Protein AF-A0ABD7IZ93-F1 (afdb_monomer_lite)

Structure (mmCIF, N/CA/C/O backbone):
data_AF-A0ABD7IZ93-F1
#
_entry.id   AF-A0ABD7IZ93-F1
#
loop_
_atom_site.group_PDB
_atom_site.id
_atom_site.type_symbol
_atom_site.label_atom_id
_atom_site.label_alt_id
_atom_site.label_comp_id
_atom_site.label_asym_id
_atom_site.label_entity_id
_atom_site.label_seq_id
_atom_site.pdbx_PDB_ins_code
_atom_site.Cartn_x
_atom_site.Cartn_y
_atom_site.Cartn_z
_atom_site.occupancy
_atom_site.B_iso_or_equiv
_atom_site.auth_seq_id
_atom_site.auth_comp_id
_atom_site.auth_asym_id
_atom_site.auth_atom_id
_atom_site.pdbx_PDB_model_num
ATOM 1 N N . MET A 1 1 ? -0.398 -18.241 22.254 1.00 44.12 1 MET A N 1
ATOM 2 C CA . MET A 1 1 ? -0.030 -16.853 21.868 1.00 44.12 1 MET A CA 1
ATOM 3 C C . MET A 1 1 ? 1.094 -16.765 20.826 1.00 44.12 1 MET A C 1
ATOM 5 O O . MET A 1 1 ? 1.173 -15.739 20.169 1.00 44.12 1 MET A O 1
ATOM 9 N N . VAL A 1 2 ? 1.937 -17.794 20.627 1.00 36.25 2 VAL A N 1
ATOM 10 C CA . VAL A 1 2 ? 3.071 -17.753 19.668 1.00 36.25 2 VAL A CA 1
ATOM 11 C C . VAL A 1 2 ? 2.668 -18.156 18.234 1.00 36.25 2 VAL A C 1
ATOM 13 O O . VAL A 1 2 ? 3.204 -17.623 17.268 1.00 36.25 2 VAL A O 1
ATOM 16 N N . GLU A 1 3 ? 1.674 -19.033 18.073 1.00 30.97 3 GLU A N 1
ATOM 17 C CA . GLU A 1 3 ? 1.211 -19.531 16.761 1.00 30.97 3 GLU A CA 1
ATOM 18 C C . GLU A 1 3 ? 0.690 -18.462 15.783 1.00 30.97 3 GLU A C 1
ATOM 20 O O . GLU A 1 3 ? 1.022 -18.558 14.598 1.00 30.97 3 GLU A O 1
ATOM 25 N N . PRO A 1 4 ? -0.054 -17.417 16.208 1.00 35.59 4 PRO A N 1
ATOM 26 C CA . PRO A 1 4 ? -0.476 -16.354 15.295 1.00 35.59 4 PRO A CA 1
ATOM 27 C C . PRO A 1 4 ? 0.718 -15.562 14.752 1.00 35.59 4 PRO A C 1
ATOM 29 O O . PRO A 1 4 ? 0.738 -15.197 13.582 1.00 35.59 4 PRO A O 1
ATOM 32 N N . ILE A 1 5 ? 1.744 -15.350 15.583 1.00 37.88 5 ILE A N 1
ATOM 33 C CA . ILE A 1 5 ? 2.970 -14.623 15.224 1.00 37.88 5 ILE A CA 1
ATOM 34 C C . ILE A 1 5 ? 3.814 -15.457 14.253 1.00 37.88 5 ILE A C 1
ATOM 36 O O . ILE A 1 5 ? 4.297 -14.931 13.254 1.00 37.88 5 ILE A O 1
ATOM 40 N N . LEU A 1 6 ? 3.940 -16.764 14.501 1.00 33.91 6 LEU A N 1
ATOM 41 C CA . LEU A 1 6 ? 4.614 -17.713 13.606 1.00 33.91 6 LEU A CA 1
ATOM 42 C C . LEU A 1 6 ? 3.911 -17.834 12.250 1.00 33.91 6 LEU A C 1
ATOM 44 O O . LEU A 1 6 ? 4.574 -17.852 11.215 1.00 33.91 6 LEU A O 1
ATOM 48 N N . SER A 1 7 ? 2.579 -17.865 12.246 1.00 38.38 7 SER A N 1
ATOM 49 C CA . SER A 1 7 ? 1.776 -17.940 11.020 1.00 38.38 7 SER A CA 1
ATOM 50 C C . SER A 1 7 ? 1.855 -16.644 10.211 1.00 38.38 7 SER A C 1
ATOM 52 O O . SER A 1 7 ? 1.984 -16.680 8.989 1.00 38.38 7 SER A O 1
ATOM 54 N N . LEU A 1 8 ? 1.860 -15.490 10.887 1.00 39.97 8 LEU A N 1
ATOM 55 C CA . LEU A 1 8 ? 2.072 -14.194 10.246 1.00 39.97 8 LEU A CA 1
ATOM 56 C C . LEU A 1 8 ? 3.487 -14.089 9.664 1.00 39.97 8 LEU A C 1
ATOM 58 O O . LEU A 1 8 ? 3.661 -13.660 8.526 1.00 39.97 8 LEU A O 1
ATOM 62 N N . ALA A 1 9 ? 4.496 -14.533 10.417 1.00 41.69 9 ALA A N 1
ATOM 63 C CA . ALA A 1 9 ? 5.875 -14.572 9.954 1.00 41.69 9 ALA A CA 1
ATOM 64 C C . ALA A 1 9 ? 6.034 -15.495 8.736 1.00 41.69 9 ALA A C 1
ATOM 66 O O . ALA A 1 9 ? 6.696 -15.107 7.777 1.00 41.69 9 ALA A O 1
ATOM 67 N N . SER A 1 10 ? 5.391 -16.669 8.714 1.00 37.09 10 SER A N 1
ATOM 68 C CA . SER A 1 10 ? 5.466 -17.588 7.569 1.00 37.09 10 SER A CA 1
ATOM 69 C C . SER A 1 10 ? 4.758 -17.032 6.330 1.00 37.09 10 SER A C 1
ATOM 71 O O . SER A 1 10 ? 5.305 -17.114 5.228 1.00 37.09 10 SER A O 1
ATOM 73 N N . ALA A 1 11 ? 3.601 -16.383 6.494 1.00 43.22 11 ALA A N 1
ATOM 74 C CA . ALA A 1 11 ? 2.895 -15.715 5.404 1.00 43.22 11 ALA A CA 1
ATOM 75 C C . ALA A 1 11 ? 3.727 -14.557 4.829 1.00 43.22 11 ALA A C 1
ATOM 77 O O . ALA A 1 11 ? 3.857 -14.424 3.612 1.00 43.22 11 ALA A O 1
ATOM 78 N N . VAL A 1 12 ? 4.373 -13.772 5.698 1.00 46.72 12 VAL A N 1
ATOM 79 C CA . VAL A 1 12 ? 5.296 -12.700 5.305 1.00 46.72 12 VAL A CA 1
ATOM 80 C C . VAL A 1 12 ? 6.515 -13.267 4.576 1.00 46.72 12 VAL A C 1
ATOM 82 O O . VAL A 1 12 ? 6.860 -12.755 3.514 1.00 46.72 12 VAL A O 1
ATOM 85 N N . ILE A 1 13 ? 7.132 -14.344 5.072 1.00 52.56 13 ILE A N 1
ATOM 86 C CA . ILE A 1 13 ? 8.272 -15.011 4.419 1.00 52.56 13 ILE A CA 1
ATOM 87 C C . ILE A 1 13 ? 7.875 -15.547 3.040 1.00 52.56 13 ILE A C 1
ATOM 89 O O . ILE A 1 13 ? 8.593 -15.316 2.072 1.00 52.56 13 ILE A O 1
ATOM 93 N N . THR A 1 14 ? 6.714 -16.191 2.928 1.00 42.53 14 THR A N 1
ATOM 94 C CA . THR A 1 14 ? 6.206 -16.759 1.668 1.00 42.53 14 THR A CA 1
ATOM 95 C C . THR A 1 14 ? 5.918 -15.664 0.642 1.00 42.53 14 THR A C 1
ATOM 97 O O . THR A 1 14 ? 6.218 -15.789 -0.546 1.00 42.53 14 THR A O 1
ATOM 100 N N . LEU A 1 15 ? 5.395 -14.528 1.095 1.00 44.72 15 LEU A N 1
ATOM 101 C CA . LEU A 1 15 ? 5.169 -13.375 0.237 1.00 44.72 15 LEU A CA 1
ATOM 102 C C . LEU A 1 15 ? 6.491 -12.668 -0.133 1.00 44.72 15 LEU A C 1
ATOM 104 O O . LEU A 1 15 ? 6.641 -12.148 -1.239 1.00 44.72 15 LEU A O 1
ATOM 108 N N . ILE A 1 16 ? 7.485 -12.659 0.765 1.00 48.88 16 ILE A N 1
ATOM 109 C CA . ILE A 1 16 ? 8.859 -12.214 0.479 1.00 48.88 16 ILE A CA 1
ATOM 110 C C . ILE A 1 16 ? 9.480 -13.065 -0.629 1.00 48.88 16 ILE A C 1
ATOM 112 O O . ILE A 1 16 ? 9.929 -12.492 -1.621 1.00 48.88 16 ILE A O 1
ATOM 116 N N . THR A 1 17 ? 9.464 -14.391 -0.506 1.00 43.41 17 THR A N 1
ATOM 117 C CA . THR A 1 17 ? 10.073 -15.303 -1.487 1.00 43.41 17 THR A CA 1
ATOM 118 C C . THR A 1 17 ? 9.370 -15.253 -2.838 1.00 43.41 17 THR A C 1
ATOM 120 O O . THR A 1 17 ? 10.040 -15.176 -3.866 1.00 43.41 17 THR A O 1
ATOM 123 N N . THR A 1 18 ? 8.037 -15.191 -2.857 1.00 44.00 18 THR A N 1
ATOM 124 C CA . THR A 1 18 ? 7.263 -15.113 -4.110 1.00 44.00 18 THR A CA 1
ATOM 125 C C . THR A 1 18 ? 7.573 -13.831 -4.887 1.00 44.00 18 THR A C 1
ATOM 127 O O . THR A 1 18 ? 7.798 -13.852 -6.095 1.00 44.00 18 THR A O 1
ATOM 130 N N . ILE A 1 19 ? 7.659 -12.698 -4.191 1.00 47.22 19 ILE A N 1
ATOM 131 C CA . ILE A 1 19 ? 8.011 -11.417 -4.814 1.00 47.22 19 ILE A CA 1
ATOM 132 C C . ILE A 1 19 ? 9.494 -11.384 -5.223 1.00 47.22 19 ILE A C 1
ATOM 134 O O . ILE A 1 19 ? 9.828 -10.769 -6.234 1.00 47.22 19 ILE A O 1
ATOM 138 N N . PHE A 1 20 ? 10.386 -12.041 -4.473 1.00 49.69 20 PHE A N 1
ATOM 139 C CA . PHE A 1 20 ? 11.798 -12.162 -4.847 1.00 49.69 20 PHE A CA 1
ATOM 140 C C . PHE A 1 20 ? 11.961 -12.910 -6.176 1.00 49.69 20 PHE A C 1
ATOM 142 O O . PHE A 1 20 ? 12.675 -12.423 -7.051 1.00 49.69 20 PHE A O 1
ATOM 149 N N . GLY A 1 21 ? 11.231 -14.017 -6.363 1.00 43.59 21 GLY A N 1
ATOM 150 C CA . GLY A 1 21 ? 11.210 -14.766 -7.624 1.00 43.59 21 GLY A CA 1
ATOM 151 C C . GLY A 1 21 ? 10.783 -13.899 -8.811 1.00 43.59 21 GLY A C 1
ATOM 152 O O . GLY A 1 21 ? 11.531 -13.756 -9.774 1.00 43.59 21 GLY A O 1
ATOM 153 N N . ILE A 1 22 ? 9.648 -13.201 -8.688 1.00 48.81 22 ILE A N 1
ATOM 154 C CA . ILE A 1 22 ? 9.103 -12.344 -9.760 1.00 48.81 22 ILE A CA 1
ATOM 155 C C . ILE A 1 22 ? 10.088 -11.240 -10.178 1.00 48.81 22 ILE A C 1
ATOM 157 O O . ILE A 1 22 ? 10.177 -10.866 -11.350 1.00 48.81 22 ILE A O 1
ATOM 161 N N . ILE A 1 23 ? 10.838 -10.683 -9.228 1.00 52.19 23 ILE A N 1
ATOM 162 C CA . ILE A 1 23 ? 11.728 -9.554 -9.512 1.00 52.19 23 ILE 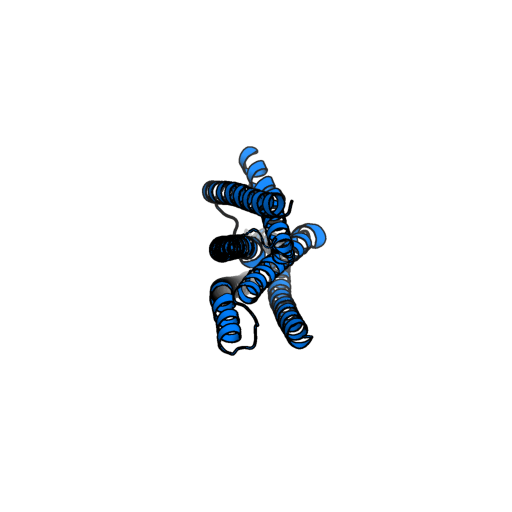A CA 1
ATOM 163 C C . ILE A 1 23 ? 13.100 -10.019 -10.014 1.00 52.19 23 ILE A C 1
ATOM 165 O O . ILE A 1 23 ? 13.719 -9.338 -10.838 1.00 52.19 23 ILE A O 1
ATOM 169 N N . GLN A 1 24 ? 13.563 -11.193 -9.583 1.00 54.44 24 GLN A N 1
ATOM 170 C CA . GLN A 1 24 ? 14.735 -11.835 -10.169 1.00 54.44 24 GLN A CA 1
ATOM 171 C C . GLN A 1 24 ? 14.494 -12.161 -11.651 1.00 54.44 24 GLN A C 1
ATOM 173 O O . GLN A 1 24 ? 15.356 -11.859 -12.484 1.00 54.44 24 GLN A O 1
ATOM 178 N N . ASP A 1 25 ? 13.293 -12.638 -11.986 1.00 52.25 25 ASP A N 1
ATOM 179 C CA . ASP A 1 25 ? 12.868 -12.868 -13.368 1.00 52.25 25 ASP A CA 1
ATOM 180 C C . ASP A 1 25 ? 12.858 -11.564 -14.175 1.00 52.25 25 ASP A C 1
ATOM 182 O O . ASP A 1 25 ? 13.494 -11.491 -15.230 1.00 52.25 25 ASP A O 1
ATOM 186 N N . LYS A 1 26 ? 12.270 -10.486 -13.633 1.00 48.59 26 LYS A N 1
ATOM 187 C CA . LYS A 1 26 ? 12.269 -9.153 -14.265 1.00 48.59 26 LYS A CA 1
ATOM 188 C C . LYS A 1 26 ? 13.679 -8.630 -14.571 1.00 48.59 26 LYS A C 1
ATOM 190 O O . LYS A 1 26 ? 13.932 -8.109 -15.654 1.00 48.59 26 LYS A O 1
ATOM 195 N N . LYS A 1 27 ? 14.628 -8.796 -13.645 1.00 48.66 27 LYS A N 1
ATOM 196 C CA . LYS A 1 27 ? 16.022 -8.353 -13.831 1.00 48.66 27 LYS A CA 1
ATOM 197 C C . LYS A 1 27 ? 16.761 -9.175 -14.890 1.00 48.66 27 LYS A C 1
ATOM 199 O O . LYS A 1 27 ? 17.630 -8.644 -15.585 1.00 48.66 27 LYS A O 1
ATOM 204 N N . SER A 1 28 ? 16.439 -10.464 -15.010 1.00 54.19 28 SER A N 1
ATOM 205 C CA . SER A 1 28 ? 16.982 -11.315 -16.074 1.00 54.19 28 SER A CA 1
ATOM 206 C C . SER A 1 28 ? 16.517 -10.839 -17.458 1.00 54.19 28 SER A C 1
ATOM 208 O O . SER A 1 28 ? 17.324 -10.776 -18.388 1.00 54.19 28 SER A O 1
ATOM 210 N N . LEU A 1 29 ? 15.255 -10.407 -17.559 1.00 51.50 29 LEU A N 1
ATOM 211 C CA . LEU A 1 29 ? 14.640 -9.886 -18.779 1.00 51.50 29 LEU A CA 1
ATOM 212 C C . LEU A 1 29 ? 15.236 -8.529 -19.184 1.00 51.50 29 LEU A C 1
ATOM 214 O O . LEU A 1 29 ? 15.646 -8.350 -20.330 1.00 51.50 29 LEU A O 1
ATOM 218 N N . GLU A 1 30 ? 15.401 -7.604 -18.234 1.00 47.38 30 GLU A N 1
ATOM 219 C CA . GLU A 1 30 ? 16.003 -6.284 -18.492 1.00 47.38 30 GLU A CA 1
ATOM 220 C C . GLU A 1 30 ? 17.471 -6.386 -18.959 1.00 47.38 30 GLU A C 1
ATOM 222 O O . GLU A 1 30 ? 17.885 -5.681 -19.882 1.00 47.38 30 GLU A O 1
ATOM 227 N N . LYS A 1 31 ? 18.263 -7.308 -18.386 1.00 52.66 31 LYS A N 1
ATOM 228 C CA . LYS A 1 31 ? 19.648 -7.562 -18.831 1.00 52.66 31 LYS A CA 1
ATOM 229 C C . LYS A 1 31 ? 19.723 -8.121 -20.253 1.00 52.66 31 LYS A C 1
ATOM 231 O O . LYS A 1 31 ? 20.624 -7.741 -21.002 1.00 52.66 31 LYS A O 1
ATOM 236 N N . LYS A 1 32 ? 18.797 -9.007 -20.638 1.00 52.50 32 LYS A N 1
ATOM 237 C CA . LYS A 1 32 ? 18.709 -9.516 -22.019 1.00 52.50 32 LYS A CA 1
ATOM 238 C C . LYS A 1 32 ? 18.406 -8.381 -23.011 1.00 52.50 32 LYS A C 1
ATOM 240 O O . LYS A 1 32 ? 19.005 -8.338 -24.084 1.00 52.50 32 LYS A O 1
ATOM 245 N N . GLN A 1 33 ? 17.564 -7.421 -22.623 1.00 44.91 33 GLN A N 1
ATOM 246 C CA . GLN A 1 33 ? 17.203 -6.251 -23.436 1.00 44.91 33 GLN A CA 1
ATOM 247 C C . GLN A 1 33 ? 18.351 -5.251 -23.656 1.00 44.91 33 GLN A C 1
ATOM 249 O O . GLN A 1 33 ? 18.441 -4.630 -24.712 1.00 44.91 33 GLN A O 1
ATOM 254 N N . GLU A 1 34 ? 19.257 -5.083 -22.693 1.00 48.66 34 GLU A N 1
ATOM 255 C CA . GLU A 1 34 ? 20.380 -4.147 -22.841 1.00 48.66 34 GLU A CA 1
ATOM 256 C C . GLU A 1 34 ? 21.465 -4.686 -23.793 1.00 48.66 34 GLU A C 1
ATOM 258 O O . GLU A 1 34 ? 21.997 -3.945 -24.621 1.00 48.66 34 GLU A O 1
ATOM 263 N N . ILE A 1 35 ? 21.709 -6.002 -23.766 1.00 50.91 35 ILE A N 1
ATOM 264 C CA . ILE A 1 35 ? 22.596 -6.700 -24.714 1.00 50.91 35 ILE A CA 1
ATOM 265 C C . ILE A 1 35 ? 22.033 -6.628 -26.151 1.00 50.91 35 ILE A C 1
ATOM 267 O O . ILE A 1 35 ? 22.793 -6.500 -27.113 1.00 50.91 35 ILE A O 1
ATOM 271 N N . LYS A 1 36 ? 20.701 -6.641 -26.298 1.00 42.75 36 LYS A N 1
ATOM 272 C CA . LYS A 1 36 ? 19.973 -6.549 -27.576 1.00 42.75 36 LYS A CA 1
ATOM 273 C C . LYS A 1 36 ? 20.204 -5.228 -28.320 1.00 42.75 36 LYS A C 1
ATOM 275 O O . LYS A 1 36 ? 20.438 -5.249 -29.526 1.00 42.75 36 LYS A O 1
ATOM 280 N N . ASN A 1 37 ? 20.195 -4.091 -27.622 1.00 47.38 37 ASN A N 1
ATOM 281 C CA . ASN A 1 37 ? 20.404 -2.779 -28.255 1.00 47.38 37 ASN A CA 1
ATOM 282 C C . ASN A 1 37 ? 21.820 -2.622 -28.830 1.00 47.38 37 ASN A C 1
ATOM 284 O O . ASN A 1 37 ? 21.993 -2.025 -29.888 1.00 47.38 37 ASN A O 1
ATOM 288 N N . ILE A 1 38 ? 22.817 -3.219 -28.171 1.00 49.84 38 ILE A N 1
ATOM 289 C CA . ILE A 1 38 ? 24.216 -3.214 -28.625 1.00 49.84 38 ILE A CA 1
ATOM 290 C C . ILE A 1 38 ? 24.394 -4.086 -29.881 1.00 49.84 38 ILE A C 1
ATOM 292 O O . ILE A 1 38 ? 25.191 -3.758 -30.758 1.00 49.84 38 ILE A O 1
ATOM 296 N N . GLN A 1 39 ? 23.656 -5.196 -29.990 1.00 45.25 39 GLN A N 1
ATOM 297 C CA . GLN A 1 39 ? 23.719 -6.083 -31.158 1.00 45.25 39 GLN A CA 1
ATOM 298 C C . GLN A 1 39 ? 22.985 -5.514 -32.381 1.00 45.25 39 GLN A C 1
ATOM 300 O O . GLN A 1 39 ? 23.488 -5.654 -33.490 1.00 45.25 39 GLN A O 1
ATOM 305 N N . LEU A 1 40 ? 21.849 -4.835 -32.194 1.00 44.94 40 LEU A N 1
ATOM 306 C CA . LEU A 1 40 ? 21.091 -4.202 -33.283 1.00 44.94 40 LEU A CA 1
ATOM 307 C C . LEU A 1 40 ? 21.840 -3.030 -33.939 1.00 44.94 40 LEU A C 1
ATOM 309 O O . LEU A 1 40 ? 21.827 -2.924 -35.162 1.00 44.94 40 LEU A O 1
ATOM 313 N N . GLN A 1 41 ? 22.551 -2.209 -33.157 1.00 42.72 41 GLN A N 1
ATOM 314 C CA . GLN A 1 41 ? 23.408 -1.135 -33.687 1.00 42.72 41 GLN A CA 1
ATOM 315 C C . GLN A 1 41 ? 24.519 -1.664 -34.607 1.00 42.72 41 GLN A C 1
ATOM 317 O O . GLN A 1 41 ? 24.804 -1.073 -35.639 1.00 42.72 41 GLN A O 1
ATOM 322 N N . LYS A 1 42 ? 25.108 -2.822 -34.282 1.00 46.09 42 LYS A N 1
ATOM 323 C CA . LYS A 1 4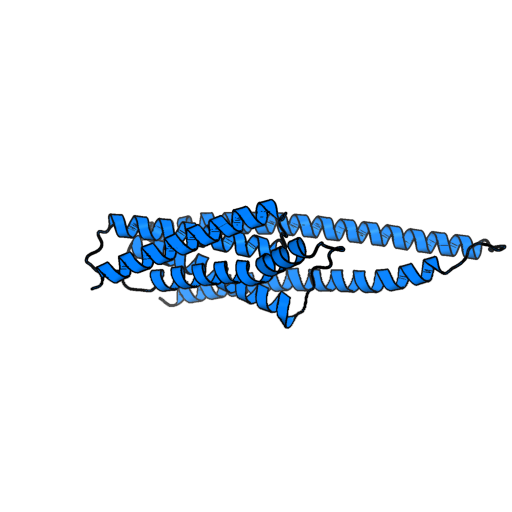2 ? 26.141 -3.448 -35.124 1.00 46.09 42 LYS A CA 1
ATOM 324 C C . LYS A 1 42 ? 25.609 -4.009 -36.447 1.00 46.09 42 LYS A C 1
ATOM 326 O O . LYS A 1 42 ? 26.398 -4.196 -37.363 1.00 46.09 42 LYS A O 1
ATOM 331 N N . ILE A 1 43 ? 24.310 -4.312 -36.540 1.00 48.56 43 ILE A N 1
ATOM 332 C CA . ILE A 1 43 ? 23.678 -4.845 -37.759 1.00 48.56 43 ILE A CA 1
ATOM 333 C C . ILE A 1 43 ? 23.282 -3.704 -38.705 1.00 48.56 43 ILE A C 1
ATOM 335 O O . ILE A 1 43 ? 23.443 -3.845 -39.912 1.00 48.56 43 ILE A O 1
ATOM 339 N N . SER A 1 44 ? 22.831 -2.556 -38.181 1.00 45.53 44 SER A N 1
ATOM 340 C CA . SER A 1 44 ? 22.512 -1.378 -39.007 1.00 45.53 44 SER A CA 1
ATOM 341 C C . SER A 1 44 ? 23.730 -0.751 -39.695 1.00 45.53 44 SER A C 1
ATOM 343 O O . SER A 1 44 ? 23.560 -0.050 -40.687 1.00 45.53 44 SER A O 1
ATOM 345 N N . ASP A 1 45 ? 24.937 -1.013 -39.186 1.00 46.75 45 ASP A N 1
ATOM 346 C CA . ASP A 1 45 ? 26.202 -0.533 -39.761 1.00 46.75 45 ASP A CA 1
ATOM 347 C C . ASP A 1 45 ? 26.723 -1.418 -40.916 1.00 46.75 45 ASP A C 1
ATOM 349 O O . ASP A 1 45 ? 27.726 -1.088 -41.550 1.00 46.75 45 ASP A O 1
ATOM 353 N N . ILE A 1 46 ? 26.058 -2.541 -41.224 1.00 50.75 46 ILE A N 1
ATOM 354 C CA . ILE A 1 46 ? 26.393 -3.391 -42.374 1.00 50.75 46 ILE A CA 1
ATOM 355 C C . ILE A 1 46 ? 25.711 -2.802 -43.616 1.00 50.75 46 ILE A C 1
ATOM 357 O O . ILE A 1 46 ? 24.503 -2.944 -43.804 1.00 50.75 46 ILE A O 1
ATOM 361 N N . SER A 1 47 ? 26.474 -2.121 -44.476 1.00 47.53 47 SER A N 1
ATOM 362 C CA . SER A 1 47 ? 25.942 -1.557 -45.720 1.00 47.53 47 SER A CA 1
ATOM 363 C C . SER A 1 47 ? 25.665 -2.650 -46.762 1.00 47.53 47 SER A C 1
ATOM 365 O O . SER A 1 47 ? 26.504 -3.496 -47.061 1.00 47.53 47 SER A O 1
ATOM 367 N N . THR A 1 48 ? 24.469 -2.625 -47.354 1.00 51.91 48 THR A N 1
ATOM 368 C CA . THR A 1 48 ? 24.041 -3.534 -48.435 1.00 51.91 48 THR A CA 1
ATOM 369 C C . THR A 1 48 ? 24.260 -2.953 -49.838 1.00 51.91 48 THR A C 1
ATOM 371 O O . THR A 1 48 ? 23.739 -3.482 -50.814 1.00 51.91 48 THR A O 1
ATOM 374 N N . SER A 1 49 ? 25.033 -1.871 -49.972 1.00 48.03 49 SER A N 1
ATOM 375 C CA . SER A 1 49 ? 25.176 -1.095 -51.214 1.00 48.03 49 SER A CA 1
ATOM 376 C C . SER A 1 49 ? 26.247 -1.618 -52.190 1.00 48.03 49 SER A C 1
ATOM 378 O O . SER A 1 49 ? 26.853 -0.823 -52.906 1.00 48.03 49 SER A O 1
ATOM 380 N N . GLY A 1 50 ? 26.512 -2.926 -52.219 1.00 55.59 50 GLY A N 1
ATOM 381 C CA . GLY A 1 50 ? 27.447 -3.570 -53.156 1.00 55.59 50 GLY A CA 1
ATOM 382 C C . GLY A 1 50 ? 26.971 -4.966 -53.571 1.00 55.59 50 GLY A C 1
ATOM 383 O O . GLY A 1 50 ? 26.067 -5.506 -52.933 1.00 55.59 50 GLY A O 1
ATOM 384 N N . ASP A 1 51 ? 27.566 -5.536 -54.628 1.00 50.53 51 ASP A N 1
ATOM 385 C CA . ASP A 1 51 ? 27.245 -6.879 -55.147 1.00 50.53 51 ASP A CA 1
ATOM 386 C C . ASP A 1 51 ? 27.368 -7.942 -54.042 1.00 50.53 51 ASP A C 1
ATOM 388 O O . ASP A 1 51 ? 28.452 -8.427 -53.710 1.00 50.53 51 ASP A O 1
ATOM 392 N N . ASN A 1 52 ? 26.232 -8.287 -53.437 1.00 53.81 52 ASN A N 1
ATOM 393 C CA . ASN A 1 52 ? 26.154 -9.221 -52.325 1.00 53.81 52 ASN A CA 1
ATOM 394 C C . ASN A 1 52 ? 25.925 -10.642 -52.845 1.00 53.81 52 ASN A C 1
ATOM 396 O O . ASN A 1 52 ? 24.981 -10.909 -53.588 1.00 53.81 52 ASN A O 1
ATOM 400 N N . SER A 1 53 ? 26.768 -11.581 -52.417 1.00 53.72 53 SER A N 1
ATOM 401 C CA . SER A 1 53 ? 26.598 -13.000 -52.731 1.00 53.72 53 SER A CA 1
ATOM 402 C C . SER A 1 53 ? 25.300 -13.556 -52.126 1.00 53.72 53 SER A C 1
ATOM 404 O O . SER A 1 53 ? 24.831 -13.099 -51.080 1.00 53.72 53 SER A O 1
ATOM 406 N N . SER A 1 54 ? 24.726 -14.592 -52.746 1.00 52.59 54 SER A N 1
ATOM 407 C CA . SER A 1 54 ? 23.529 -15.294 -52.244 1.00 52.59 54 SER A CA 1
ATOM 408 C C . SER A 1 54 ? 23.689 -15.810 -50.807 1.00 52.59 54 SER A C 1
ATOM 410 O O . SER A 1 54 ? 22.721 -15.865 -50.051 1.00 52.59 54 SER A O 1
ATOM 412 N N . ILE A 1 55 ? 24.927 -16.107 -50.404 1.00 53.31 55 ILE A N 1
ATOM 413 C CA . ILE A 1 55 ? 25.310 -16.495 -49.042 1.00 53.31 55 ILE A CA 1
ATOM 414 C C . ILE A 1 55 ? 25.076 -15.341 -48.050 1.00 53.31 55 ILE A C 1
ATOM 416 O O . ILE A 1 55 ? 24.574 -15.578 -46.953 1.00 53.31 55 ILE A O 1
ATOM 420 N N . ASN A 1 56 ? 25.362 -14.095 -48.442 1.00 53.31 56 ASN A N 1
ATOM 421 C CA . ASN A 1 56 ? 25.152 -12.908 -47.605 1.00 53.31 56 ASN A CA 1
ATOM 422 C C . ASN A 1 56 ? 23.657 -12.605 -47.409 1.00 53.31 56 ASN A C 1
ATOM 424 O O . ASN A 1 56 ? 23.224 -12.286 -46.303 1.00 53.31 56 ASN A O 1
ATOM 428 N N . ILE A 1 57 ? 22.853 -12.775 -48.464 1.00 54.59 57 ILE A N 1
ATOM 429 C CA . ILE A 1 57 ? 21.393 -12.592 -48.410 1.00 54.59 57 ILE A CA 1
ATOM 430 C C . ILE A 1 57 ? 20.750 -13.663 -47.517 1.00 54.59 57 ILE A C 1
ATOM 432 O O . ILE A 1 57 ? 19.907 -13.346 -46.679 1.00 54.59 57 ILE A O 1
ATOM 436 N N . MET A 1 58 ? 21.177 -14.923 -47.640 1.00 55.03 58 MET A N 1
ATOM 437 C CA . MET A 1 58 ? 20.654 -16.025 -46.827 1.00 55.03 58 MET A CA 1
ATOM 438 C C . MET A 1 58 ? 21.058 -15.894 -45.351 1.00 55.03 58 MET A C 1
ATOM 440 O O . MET A 1 58 ? 20.237 -16.131 -44.466 1.00 55.03 58 MET A O 1
ATOM 444 N N . ALA A 1 59 ? 22.290 -15.457 -45.068 1.00 54.78 59 ALA A N 1
ATOM 445 C CA . ALA A 1 59 ? 22.738 -15.163 -43.708 1.00 54.78 59 ALA A CA 1
ATOM 446 C C . ALA A 1 59 ? 21.916 -14.030 -43.067 1.00 54.78 59 ALA A C 1
ATOM 448 O O . ALA A 1 59 ? 21.478 -14.173 -41.926 1.00 54.78 59 ALA A O 1
ATOM 449 N N . MET A 1 60 ? 21.632 -12.957 -43.815 1.00 56.84 60 MET A N 1
ATOM 450 C CA . MET A 1 60 ? 20.799 -11.840 -43.356 1.00 56.84 60 MET A CA 1
ATOM 451 C C . MET A 1 60 ? 19.348 -12.273 -43.094 1.00 56.84 60 MET A C 1
ATOM 453 O O . MET A 1 60 ? 18.803 -11.967 -42.040 1.00 56.84 60 MET A O 1
ATOM 457 N N . GLN A 1 61 ? 18.750 -13.082 -43.975 1.00 54.88 61 GLN A N 1
ATOM 458 C CA . GLN A 1 61 ? 17.398 -13.626 -43.780 1.00 54.88 61 GLN A CA 1
ATOM 459 C C . GLN A 1 61 ? 17.297 -14.566 -42.569 1.00 54.88 61 GLN A C 1
ATOM 461 O O . GLN A 1 61 ? 16.321 -14.510 -41.817 1.00 54.88 61 GLN A O 1
ATOM 466 N N . ILE A 1 62 ? 18.306 -15.414 -42.337 1.00 58.59 62 ILE A N 1
ATOM 467 C CA . ILE A 1 62 ? 18.374 -16.259 -41.136 1.00 58.59 62 ILE A CA 1
ATOM 468 C C . ILE A 1 62 ? 18.494 -15.374 -39.888 1.00 58.59 62 ILE A C 1
ATOM 470 O O . ILE A 1 62 ? 17.781 -15.595 -38.909 1.00 58.59 62 ILE A O 1
ATOM 474 N N . GLN A 1 63 ? 19.337 -14.344 -39.925 1.00 54.72 63 GLN A N 1
ATOM 475 C CA . GLN A 1 63 ? 19.544 -13.431 -38.804 1.00 54.72 63 GLN A CA 1
ATOM 476 C C . GLN A 1 63 ? 18.288 -12.597 -38.489 1.00 54.72 63 GLN A C 1
ATOM 478 O O . GLN A 1 63 ? 17.920 -12.490 -37.317 1.00 54.72 63 GLN A O 1
ATOM 483 N N . ASP A 1 64 ? 17.570 -12.121 -39.510 1.00 53.09 64 ASP A N 1
ATOM 484 C CA . ASP A 1 64 ? 16.271 -11.451 -39.379 1.00 53.09 64 ASP A CA 1
ATOM 485 C C . ASP A 1 64 ? 15.199 -12.395 -38.825 1.00 53.09 64 ASP A C 1
ATOM 487 O O . ASP A 1 64 ? 14.445 -12.018 -37.929 1.00 53.09 64 ASP A O 1
ATOM 491 N N . SER A 1 65 ? 15.158 -13.656 -39.269 1.00 49.66 65 SER A N 1
ATOM 492 C CA . SER A 1 65 ? 14.205 -14.645 -38.744 1.00 49.66 65 SER A CA 1
ATOM 493 C C . SER A 1 65 ? 14.440 -14.957 -37.258 1.00 49.66 65 SER A C 1
ATOM 495 O O . SER A 1 65 ? 13.490 -15.042 -36.476 1.00 49.66 65 SER A O 1
ATOM 497 N N . ILE A 1 66 ? 15.708 -15.048 -36.834 1.00 57.97 66 ILE A N 1
ATOM 498 C CA . ILE A 1 66 ? 16.095 -15.220 -35.428 1.00 57.97 66 ILE A CA 1
ATOM 499 C C . ILE A 1 66 ? 15.720 -13.970 -34.623 1.00 57.97 66 ILE A C 1
ATOM 501 O O . ILE A 1 66 ? 15.259 -14.086 -33.485 1.00 57.97 66 ILE A O 1
ATOM 505 N N . LEU A 1 67 ? 15.886 -12.776 -35.199 1.00 54.59 67 LEU A N 1
ATOM 506 C CA . LEU A 1 67 ? 15.516 -11.511 -34.568 1.00 54.59 67 LEU A CA 1
ATOM 507 C C . LEU A 1 67 ? 13.996 -11.394 -34.374 1.00 54.59 67 LEU A C 1
ATOM 509 O O . LEU A 1 67 ? 13.553 -11.043 -33.281 1.00 54.59 67 LEU A O 1
ATOM 513 N N . ILE A 1 68 ? 13.205 -11.733 -35.398 1.00 55.91 68 ILE A N 1
ATOM 514 C CA . ILE A 1 68 ? 11.735 -11.745 -35.354 1.00 55.91 68 ILE A CA 1
ATOM 515 C C . ILE A 1 68 ? 11.249 -12.737 -34.297 1.00 55.91 68 ILE A C 1
ATOM 517 O O . ILE A 1 68 ? 10.419 -12.376 -33.462 1.00 55.91 68 ILE A O 1
ATOM 521 N N . ARG A 1 69 ? 11.807 -13.954 -34.271 1.00 51.03 69 ARG A N 1
ATOM 522 C CA . ARG A 1 69 ? 11.462 -14.970 -33.269 1.00 51.03 69 ARG A CA 1
ATOM 523 C C . ARG A 1 69 ? 11.780 -14.502 -31.847 1.00 51.03 69 ARG A C 1
ATOM 525 O O . ARG A 1 69 ? 10.925 -14.611 -30.975 1.00 51.03 69 ARG A O 1
ATOM 532 N N . LYS A 1 70 ? 12.945 -13.884 -31.621 1.00 51.22 70 LYS A N 1
ATOM 533 C CA . LYS A 1 70 ? 13.284 -13.257 -30.328 1.00 51.22 70 LYS A CA 1
ATOM 534 C C . LYS A 1 70 ? 12.335 -12.114 -29.955 1.00 51.22 70 LYS A C 1
ATOM 536 O O . LYS A 1 70 ? 12.021 -11.937 -28.784 1.00 51.22 70 LYS A O 1
ATOM 541 N N . TYR A 1 71 ? 11.880 -11.324 -30.928 1.00 54.50 71 TYR A N 1
ATOM 542 C CA . TYR A 1 71 ? 10.914 -10.247 -30.692 1.00 54.50 71 TYR A CA 1
ATOM 543 C C . TYR A 1 71 ? 9.536 -10.786 -30.296 1.00 54.50 71 TYR A C 1
ATOM 545 O O . TYR A 1 71 ? 8.897 -10.229 -29.406 1.00 54.50 71 TYR A O 1
ATOM 553 N N . GLN A 1 72 ? 9.098 -11.875 -30.930 1.00 48.81 72 GLN A N 1
ATOM 554 C CA . GLN A 1 72 ? 7.863 -12.572 -30.575 1.00 48.81 72 GLN A CA 1
ATOM 555 C C . GLN A 1 72 ? 7.964 -13.209 -29.184 1.00 48.81 72 GLN A C 1
ATOM 557 O O . GLN A 1 72 ? 7.053 -13.037 -28.382 1.00 48.81 72 GLN A O 1
ATOM 562 N N . GLU A 1 73 ? 9.084 -13.862 -28.858 1.00 51.00 73 GLU A N 1
ATOM 563 C CA . GLU A 1 73 ? 9.337 -14.422 -27.523 1.00 51.00 73 GLU A CA 1
ATOM 564 C C . GLU A 1 73 ? 9.319 -13.332 -26.434 1.00 51.00 73 GLU A C 1
ATOM 566 O O . GLU A 1 73 ? 8.639 -13.496 -25.426 1.00 51.00 73 GLU A O 1
ATOM 571 N N . GLU A 1 74 ? 9.941 -12.168 -26.659 1.00 50.88 74 GLU A N 1
ATOM 572 C CA . GLU A 1 74 ? 9.868 -11.030 -25.725 1.00 50.88 74 GLU A CA 1
ATOM 573 C C . GLU A 1 74 ? 8.465 -10.420 -25.602 1.00 50.88 74 GLU A C 1
ATOM 575 O O . GLU A 1 74 ? 8.091 -9.924 -24.536 1.00 50.88 74 GLU A O 1
ATOM 580 N N . GLN A 1 75 ? 7.682 -10.395 -26.682 1.00 55.88 75 GLN A N 1
ATOM 581 C CA . GLN A 1 75 ? 6.292 -9.939 -26.617 1.00 55.88 75 GLN A CA 1
ATOM 582 C C . GLN A 1 75 ? 5.437 -10.904 -25.794 1.00 55.88 75 GLN A C 1
ATOM 584 O O . GLN A 1 75 ? 4.649 -10.446 -24.967 1.00 55.88 75 GLN A O 1
ATOM 589 N N . ILE A 1 76 ? 5.637 -12.212 -25.967 1.00 53.34 76 ILE A N 1
ATOM 590 C CA . ILE A 1 76 ? 4.968 -13.259 -25.188 1.00 53.34 76 ILE A CA 1
ATOM 591 C C . ILE A 1 76 ? 5.384 -13.175 -23.712 1.00 53.34 76 ILE A C 1
ATOM 593 O O . ILE A 1 76 ? 4.520 -13.169 -22.837 1.00 53.34 76 ILE A O 1
ATOM 597 N N . GLU A 1 77 ? 6.680 -13.031 -23.413 1.00 50.69 77 GLU A N 1
ATOM 598 C CA . GLU A 1 77 ? 7.181 -12.854 -22.042 1.00 50.69 77 GLU A CA 1
ATOM 599 C C . GLU A 1 77 ? 6.603 -11.590 -21.381 1.00 50.69 77 GLU A C 1
ATOM 601 O O . GLU A 1 77 ? 6.157 -11.642 -20.233 1.00 50.69 77 GLU A O 1
ATOM 606 N N . ASN A 1 78 ? 6.530 -10.464 -22.101 1.00 59.66 78 ASN A N 1
ATOM 607 C CA . ASN A 1 78 ? 5.905 -9.239 -21.590 1.00 59.66 78 ASN A CA 1
ATOM 608 C C . ASN A 1 78 ? 4.394 -9.394 -21.368 1.00 59.66 78 ASN A C 1
ATOM 610 O O . ASN A 1 78 ? 3.874 -8.889 -20.373 1.00 59.66 78 ASN A O 1
ATOM 614 N N . GLN A 1 79 ? 3.678 -10.086 -22.260 1.00 61.91 79 GLN A N 1
ATOM 615 C CA . GLN A 1 79 ? 2.250 -10.367 -22.084 1.00 61.91 79 GLN A CA 1
ATOM 616 C C . GLN A 1 79 ? 2.002 -11.242 -20.852 1.00 61.91 79 GLN A C 1
ATOM 618 O O . GLN A 1 79 ? 1.198 -10.869 -19.999 1.00 61.91 79 GLN A O 1
ATOM 623 N N . LEU A 1 80 ? 2.750 -12.337 -20.698 1.00 58.00 80 LEU A N 1
ATOM 624 C CA . LEU A 1 80 ? 2.678 -13.213 -19.525 1.00 58.00 80 LEU A CA 1
ATOM 625 C C . LEU A 1 80 ? 3.023 -12.465 -18.230 1.00 58.00 80 LEU A C 1
ATOM 627 O O . LEU A 1 80 ? 2.372 -12.656 -17.203 1.00 58.00 80 LEU A O 1
ATOM 631 N N . PHE A 1 81 ? 4.016 -11.574 -18.267 1.00 65.19 81 PHE A N 1
ATOM 632 C CA . PHE A 1 81 ? 4.358 -10.718 -17.133 1.00 65.19 81 PHE A CA 1
ATOM 633 C C . PHE A 1 81 ? 3.207 -9.776 -16.752 1.00 65.19 81 PHE A C 1
ATOM 635 O O . PHE A 1 81 ? 2.861 -9.673 -15.574 1.00 65.19 81 PHE A O 1
ATOM 642 N N . LEU A 1 82 ? 2.579 -9.118 -17.731 1.00 68.44 82 LEU A N 1
ATOM 643 C CA . LEU A 1 82 ? 1.432 -8.235 -17.501 1.00 68.44 82 LEU A CA 1
ATOM 644 C C . LEU A 1 82 ? 0.212 -9.000 -16.970 1.00 68.44 82 LEU A C 1
ATOM 646 O O . LEU A 1 82 ? -0.457 -8.518 -16.054 1.00 68.44 82 LEU A O 1
ATOM 650 N N . GLU A 1 83 ? -0.053 -10.205 -17.479 1.00 64.69 83 GLU A N 1
ATOM 651 C CA . GLU A 1 83 ? -1.098 -11.085 -16.946 1.00 64.69 83 GLU A CA 1
ATOM 652 C C . GLU A 1 83 ? -0.822 -11.477 -15.492 1.00 64.69 83 GLU A C 1
ATOM 654 O O . GLU A 1 83 ? -1.711 -11.384 -14.640 1.00 64.69 83 GLU A O 1
ATOM 659 N N . ASN A 1 84 ? 0.417 -11.861 -15.179 1.00 66.25 84 ASN A N 1
ATOM 660 C CA . ASN A 1 84 ? 0.821 -12.209 -13.820 1.00 66.25 84 ASN A CA 1
ATOM 661 C C . ASN A 1 84 ? 0.719 -11.010 -12.866 1.00 66.25 84 ASN A C 1
ATOM 663 O O . ASN A 1 84 ? 0.237 -11.170 -11.744 1.00 66.25 84 ASN A O 1
ATOM 667 N N . LEU A 1 85 ? 1.075 -9.799 -13.308 1.00 70.81 85 LEU A N 1
ATOM 668 C CA . LEU A 1 85 ? 0.842 -8.567 -12.547 1.00 70.81 85 LEU A 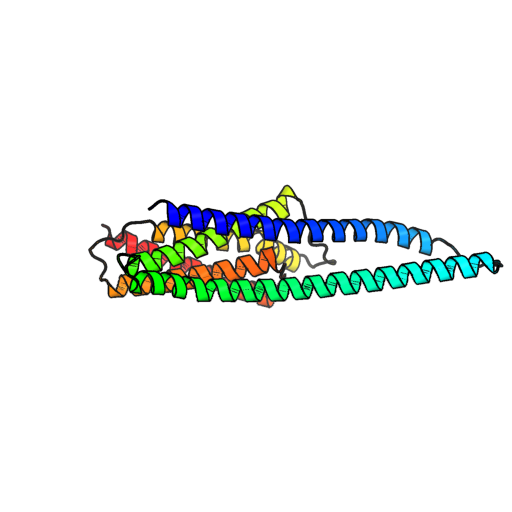CA 1
ATOM 669 C C . LEU A 1 85 ? -0.651 -8.304 -12.310 1.00 70.81 85 LEU A C 1
ATOM 671 O O . LEU A 1 85 ? -1.041 -7.916 -11.205 1.00 70.81 85 LEU A O 1
ATOM 675 N N . GLY A 1 86 ? -1.490 -8.539 -13.321 1.00 68.81 86 GLY A N 1
ATOM 676 C CA . GLY A 1 86 ? -2.943 -8.428 -13.209 1.00 68.81 86 GLY A CA 1
ATOM 677 C C . GLY A 1 86 ? -3.514 -9.380 -12.156 1.00 68.81 86 GLY A C 1
ATOM 678 O O . GLY A 1 86 ? -4.262 -8.952 -11.272 1.00 68.81 86 GLY A O 1
ATOM 679 N N . ARG A 1 87 ? -3.094 -10.651 -12.187 1.00 70.88 87 ARG A N 1
ATOM 680 C CA . ARG A 1 87 ? -3.464 -11.664 -11.182 1.00 70.88 87 ARG A CA 1
ATOM 681 C C . ARG A 1 87 ? -3.005 -11.263 -9.783 1.00 70.88 87 ARG A C 1
ATOM 683 O O . ARG A 1 87 ? -3.788 -11.327 -8.842 1.00 70.88 87 ARG A O 1
ATOM 690 N N . LEU A 1 88 ? -1.775 -10.773 -9.648 1.00 75.25 88 LEU A N 1
ATOM 691 C CA . LEU A 1 88 ? -1.224 -10.350 -8.361 1.00 75.25 88 LEU A CA 1
ATOM 692 C C . LEU A 1 88 ? -1.973 -9.137 -7.779 1.00 75.25 88 LEU A C 1
ATOM 694 O O . LEU A 1 88 ? -2.227 -9.085 -6.578 1.00 75.25 88 LEU A O 1
ATOM 698 N N . SER A 1 89 ? -2.398 -8.190 -8.623 1.00 76.25 89 SER A N 1
ATOM 699 C CA . SER A 1 89 ? -3.264 -7.075 -8.209 1.00 76.25 89 SER A CA 1
ATOM 700 C C . SER A 1 89 ? -4.635 -7.557 -7.724 1.00 76.25 89 SER A C 1
ATOM 702 O O . SER A 1 89 ? -5.150 -7.054 -6.723 1.00 76.25 89 SER A O 1
ATOM 704 N N . ALA A 1 90 ? -5.221 -8.556 -8.392 1.00 73.81 90 ALA A N 1
ATOM 705 C CA . ALA A 1 90 ? -6.472 -9.173 -7.955 1.00 73.81 90 ALA A CA 1
ATOM 706 C C . ALA A 1 90 ? -6.311 -9.905 -6.612 1.00 73.81 90 ALA A C 1
ATOM 708 O O . ALA A 1 90 ? -7.156 -9.746 -5.728 1.00 73.81 90 ALA A O 1
ATOM 709 N N . TYR A 1 91 ? -5.204 -10.629 -6.420 1.00 79.88 91 TYR A N 1
ATOM 710 C CA . TYR A 1 91 ? -4.879 -11.257 -5.140 1.00 79.88 91 TYR A CA 1
ATOM 711 C C . TYR A 1 91 ? -4.696 -10.237 -4.024 1.00 79.88 91 TYR A C 1
ATOM 713 O O . TYR A 1 91 ? -5.207 -10.467 -2.934 1.00 79.88 91 TYR A O 1
ATOM 721 N N . ASN A 1 92 ? -4.067 -9.088 -4.290 1.00 84.75 92 ASN A N 1
ATOM 722 C CA . ASN A 1 92 ? -3.938 -8.049 -3.271 1.00 84.75 92 ASN A CA 1
ATOM 723 C C . ASN A 1 92 ? -5.304 -7.497 -2.832 1.00 84.75 92 ASN A C 1
ATOM 725 O O . ASN A 1 92 ? -5.581 -7.367 -1.644 1.00 84.75 92 ASN A O 1
ATOM 729 N N . LYS A 1 93 ? -6.212 -7.247 -3.784 1.00 83.81 93 LYS A N 1
ATOM 730 C CA . LYS A 1 93 ? -7.589 -6.838 -3.459 1.00 83.81 93 LYS A CA 1
ATOM 731 C C . LYS A 1 93 ? -8.324 -7.906 -2.647 1.00 83.81 93 LYS A C 1
ATOM 733 O O . LYS A 1 93 ? -8.999 -7.569 -1.679 1.00 83.81 93 LYS A O 1
ATOM 738 N N . CYS A 1 94 ? -8.178 -9.179 -3.022 1.00 84.56 94 CYS A N 1
ATOM 739 C CA . CYS A 1 94 ? -8.758 -10.286 -2.262 1.00 84.56 94 CYS A CA 1
ATOM 740 C C . CYS A 1 94 ? -8.173 -10.364 -0.854 1.00 84.56 94 CYS A C 1
ATOM 742 O O . CYS A 1 94 ? -8.932 -10.541 0.085 1.00 84.56 94 CYS A O 1
ATOM 744 N N . PHE A 1 95 ? -6.861 -10.189 -0.693 1.00 86.88 95 PHE A N 1
ATOM 745 C CA . PHE A 1 95 ? -6.204 -10.157 0.612 1.00 86.88 95 PHE A CA 1
ATOM 746 C C . PHE A 1 95 ? -6.791 -9.062 1.502 1.00 86.88 95 PHE A C 1
ATOM 748 O O . PHE A 1 95 ? -7.171 -9.348 2.637 1.00 86.88 95 PHE A O 1
ATOM 755 N N . LEU A 1 96 ? -6.933 -7.842 0.972 1.00 88.56 96 LEU A N 1
ATOM 756 C CA . LEU A 1 96 ? -7.526 -6.739 1.719 1.00 88.56 96 LEU A CA 1
ATOM 757 C C . LEU A 1 96 ? -8.931 -7.105 2.204 1.00 88.56 96 LEU A C 1
ATOM 759 O O . LEU A 1 96 ? -9.190 -6.957 3.387 1.00 88.56 96 LEU A O 1
ATOM 763 N N . VAL A 1 97 ? -9.796 -7.663 1.352 1.00 86.62 97 VAL A N 1
ATOM 764 C CA . VAL A 1 97 ? -11.175 -8.039 1.729 1.00 86.62 97 VAL A CA 1
ATOM 765 C C . VAL A 1 97 ? -11.240 -9.268 2.643 1.00 86.62 97 VAL A C 1
ATOM 767 O O . VAL A 1 97 ? -12.042 -9.302 3.571 1.00 86.62 97 VAL A O 1
ATOM 770 N N . LEU A 1 98 ? -10.415 -10.288 2.404 1.00 84.19 98 LEU A N 1
ATOM 771 C CA . LEU A 1 98 ? -10.444 -11.543 3.158 1.00 84.19 98 LEU A CA 1
ATOM 772 C C . LEU A 1 98 ? -9.827 -11.405 4.547 1.00 84.19 98 LEU A C 1
ATOM 774 O O . LEU A 1 98 ? -10.268 -12.096 5.459 1.00 84.19 98 LEU A O 1
ATOM 778 N N . CYS A 1 99 ? -8.851 -10.513 4.733 1.00 85.31 99 CYS A N 1
ATOM 779 C CA . CYS A 1 99 ? -8.232 -10.271 6.035 1.00 85.31 99 CYS A CA 1
ATOM 780 C C . CYS A 1 99 ? -9.271 -10.005 7.147 1.00 85.31 99 CYS A C 1
ATOM 782 O O . CYS A 1 99 ? -9.291 -10.767 8.115 1.00 85.31 99 CYS A O 1
ATOM 784 N N . PRO A 1 100 ? -10.177 -9.012 7.040 1.00 87.00 100 PRO A N 1
ATOM 785 C CA . PRO A 1 100 ? -11.196 -8.786 8.060 1.00 87.00 100 PRO A CA 1
ATOM 786 C C . PRO A 1 100 ? -12.193 -9.943 8.162 1.00 87.00 100 PRO A C 1
ATOM 788 O O . PRO A 1 100 ? -12.603 -10.268 9.268 1.00 87.00 100 PRO A O 1
ATOM 791 N N . VAL A 1 101 ? -12.545 -10.611 7.057 1.00 85.12 101 VAL A N 1
ATOM 792 C CA . VAL A 1 101 ? -13.474 -11.757 7.079 1.00 85.12 101 VAL A CA 1
ATOM 793 C C . VAL A 1 101 ? -12.910 -12.910 7.909 1.00 85.12 101 VAL A C 1
ATOM 795 O O . VAL A 1 101 ? -13.601 -13.437 8.778 1.00 85.12 101 VAL A O 1
ATOM 798 N N . VAL A 1 102 ? -11.647 -13.279 7.683 1.00 82.50 102 VAL A N 1
ATOM 799 C CA . VAL A 1 102 ? -10.978 -14.360 8.421 1.00 82.50 102 VAL A CA 1
ATOM 800 C C . VAL A 1 102 ? -10.837 -13.998 9.897 1.00 82.50 102 VAL A C 1
ATOM 802 O O . VAL A 1 102 ? -11.127 -14.816 10.766 1.00 82.50 102 VAL A O 1
ATOM 805 N N . ILE A 1 103 ? -10.432 -12.766 10.200 1.00 80.38 103 ILE A N 1
ATOM 806 C CA . ILE A 1 103 ? -10.242 -12.318 11.582 1.00 80.38 103 ILE A CA 1
ATOM 807 C C . ILE A 1 103 ? -11.581 -12.216 12.336 1.00 80.38 103 ILE A C 1
ATOM 809 O O . ILE A 1 103 ? -11.658 -12.610 13.499 1.00 80.38 103 ILE A O 1
ATOM 813 N N . LEU A 1 104 ? -12.659 -11.781 11.676 1.00 81.88 104 LEU A N 1
ATOM 814 C CA . LEU A 1 104 ? -14.010 -11.813 12.243 1.00 81.88 104 LEU A CA 1
ATOM 815 C C . LEU A 1 104 ? -14.504 -13.247 12.459 1.00 81.88 104 LEU A C 1
ATOM 817 O O . LEU A 1 104 ? -15.086 -13.531 13.501 1.00 81.88 104 LEU A O 1
ATOM 821 N N . ALA A 1 105 ? -14.236 -14.169 11.531 1.00 74.81 105 ALA A N 1
ATOM 822 C CA . ALA A 1 105 ? -14.570 -15.580 11.718 1.00 74.81 105 ALA A CA 1
ATOM 823 C C . ALA A 1 105 ? -13.852 -16.178 12.942 1.00 74.81 105 ALA A C 1
ATOM 825 O O . ALA A 1 105 ? -14.460 -16.927 13.701 1.00 74.81 105 ALA A O 1
ATOM 826 N N . LEU A 1 106 ? -12.590 -15.802 13.185 1.00 74.00 106 LEU A N 1
ATOM 827 C CA . LEU A 1 106 ? -11.853 -16.201 14.391 1.00 74.00 106 LEU A CA 1
ATOM 828 C C . LEU A 1 106 ? -12.443 -15.603 15.676 1.00 74.00 106 LEU A C 1
ATOM 830 O O . LEU A 1 106 ? -12.420 -16.265 16.712 1.00 74.00 106 LEU A O 1
ATOM 834 N N . PHE A 1 107 ? -12.983 -14.384 15.621 1.00 79.31 107 PHE A N 1
ATOM 835 C CA . PHE A 1 107 ? -13.740 -13.804 16.732 1.00 79.31 107 PHE A CA 1
ATOM 836 C C . PHE A 1 107 ? -15.028 -14.594 17.012 1.00 79.31 107 PHE A C 1
ATOM 838 O O . PHE A 1 107 ? -15.242 -15.005 18.148 1.00 79.31 107 PHE A O 1
ATOM 845 N N . PHE A 1 108 ? -15.835 -14.895 15.988 1.00 80.31 108 PHE A N 1
ATOM 846 C CA . PHE A 1 108 ? -17.057 -15.701 16.149 1.00 80.31 108 PHE A CA 1
ATOM 847 C C . PHE A 1 108 ? -16.785 -17.149 16.578 1.00 80.31 108 PHE A C 1
ATOM 849 O O . PHE A 1 108 ? -17.626 -17.762 17.223 1.00 80.31 108 PHE A O 1
ATOM 856 N N . ALA A 1 109 ? -15.609 -17.691 16.257 1.00 78.50 109 ALA A N 1
ATOM 857 C CA . ALA A 1 109 ? -15.138 -18.988 16.741 1.00 78.50 109 ALA A CA 1
ATOM 858 C C . ALA A 1 109 ? -14.500 -18.925 18.147 1.00 78.50 109 ALA A C 1
ATOM 860 O O . ALA A 1 109 ? -13.804 -19.864 18.542 1.00 78.50 109 ALA A O 1
ATOM 861 N N . GLU A 1 110 ? -14.666 -17.806 18.862 1.00 80.94 110 GLU A N 1
ATOM 862 C CA . GLU A 1 110 ? -14.158 -17.553 20.219 1.00 80.94 110 GLU A CA 1
ATOM 863 C C . GLU A 1 110 ? -12.626 -17.693 20.354 1.00 80.94 110 GLU A C 1
ATOM 865 O O . GLU A 1 110 ? -12.085 -17.882 21.444 1.00 80.94 110 GLU A O 1
ATOM 870 N N . LYS A 1 111 ? -11.881 -17.583 19.243 1.00 71.44 111 LYS A N 1
ATOM 871 C CA . LYS A 1 111 ? -10.405 -17.593 19.240 1.00 71.44 111 LYS A CA 1
ATOM 872 C C . LYS A 1 111 ? -9.804 -16.221 19.533 1.00 71.44 111 LYS A C 1
ATOM 874 O O . LYS A 1 111 ? -8.636 -16.139 19.911 1.00 71.44 111 LYS A O 1
ATOM 879 N N . ILE A 1 112 ? -10.584 -15.155 19.356 1.00 68.50 112 ILE A N 1
ATOM 880 C CA . ILE A 1 112 ? -10.216 -13.775 19.684 1.00 68.50 112 ILE A CA 1
ATOM 881 C C . ILE A 1 112 ? -11.211 -13.260 20.721 1.00 68.50 112 ILE A C 1
ATOM 883 O O . ILE A 1 112 ? -12.416 -13.378 20.535 1.00 68.50 112 ILE A O 1
ATOM 887 N N . SER A 1 113 ? -10.704 -12.678 21.807 1.00 70.69 113 SER A N 1
ATOM 888 C CA . SER A 1 113 ? -11.505 -12.319 22.984 1.00 70.69 113 SER A CA 1
ATOM 889 C C . SER A 1 113 ? -12.399 -11.092 22.806 1.00 70.69 113 SER A C 1
ATOM 891 O O . SER A 1 113 ? -13.322 -10.904 23.592 1.00 70.69 113 SER A O 1
ATOM 893 N N . SER A 1 114 ? -12.141 -10.235 21.814 1.00 79.31 114 SER A N 1
ATOM 894 C CA . SER A 1 114 ? -12.983 -9.067 21.548 1.00 79.31 114 SER A CA 1
ATOM 895 C C . SER A 1 114 ? -12.931 -8.604 20.094 1.00 79.31 114 SER A C 1
ATOM 897 O O . SER A 1 114 ? -11.925 -8.760 19.395 1.00 79.31 114 SER A O 1
ATOM 899 N N . LEU A 1 115 ? -14.018 -7.964 19.659 1.00 81.12 115 LEU A N 1
ATOM 900 C CA . LEU A 1 115 ? -14.128 -7.347 18.338 1.00 81.12 115 LEU A CA 1
ATOM 901 C C . LEU A 1 115 ? -13.089 -6.229 18.136 1.00 81.12 115 LEU A C 1
ATOM 903 O O . LEU A 1 115 ? -12.527 -6.084 17.053 1.00 81.12 115 LEU A O 1
ATOM 907 N N . THR A 1 116 ? -12.778 -5.479 19.194 1.00 81.31 116 THR A N 1
ATOM 908 C CA . THR A 1 116 ? -11.740 -4.438 19.201 1.00 81.31 116 THR A CA 1
ATOM 909 C C . THR A 1 116 ? -10.369 -5.019 18.855 1.00 81.31 116 THR A C 1
ATOM 911 O O . THR A 1 116 ? -9.684 -4.495 17.978 1.00 81.31 116 THR A O 1
ATOM 914 N N . ILE A 1 117 ? -9.997 -6.144 19.479 1.00 79.75 117 ILE A N 1
ATOM 915 C CA . ILE A 1 117 ? -8.730 -6.836 19.203 1.00 79.75 117 ILE A CA 1
ATOM 916 C C . ILE A 1 117 ? -8.717 -7.379 17.772 1.00 79.75 117 ILE A C 1
ATOM 918 O O . ILE A 1 117 ? -7.695 -7.296 17.088 1.00 79.75 117 ILE A O 1
ATOM 922 N N . ALA A 1 118 ? -9.848 -7.896 17.288 1.00 80.56 118 ALA A N 1
ATOM 923 C CA . ALA A 1 118 ? -9.988 -8.375 15.916 1.00 80.56 118 ALA A CA 1
ATOM 924 C C . ALA A 1 118 ? -9.715 -7.248 14.894 1.00 80.56 118 ALA A C 1
ATOM 926 O O . ALA A 1 118 ? -8.893 -7.402 13.986 1.00 80.56 118 ALA A O 1
ATOM 927 N N . LEU A 1 119 ? -10.323 -6.073 15.077 1.00 84.31 119 LEU A N 1
ATOM 928 C CA . LEU A 1 119 ? -10.118 -4.919 14.194 1.00 84.31 119 LEU A CA 1
ATOM 929 C C . LEU A 1 119 ? -8.704 -4.333 14.293 1.00 84.31 119 LEU A C 1
ATOM 931 O O . LEU A 1 119 ? -8.090 -4.063 13.260 1.00 84.31 119 LEU A O 1
ATOM 935 N N . GLN A 1 120 ? -8.148 -4.200 15.502 1.00 82.88 120 GLN A N 1
ATOM 936 C CA . GLN A 1 120 ? -6.749 -3.794 15.695 1.00 82.88 120 GLN A CA 1
ATOM 937 C C . GLN A 1 120 ? -5.796 -4.732 14.952 1.00 82.88 120 GLN A C 1
ATOM 939 O O . GLN A 1 120 ? -4.896 -4.276 14.249 1.00 82.88 120 GLN A O 1
ATOM 944 N N . THR A 1 121 ? -6.027 -6.044 15.054 1.00 79.75 121 THR A N 1
ATOM 945 C CA . THR A 1 121 ? -5.222 -7.058 14.366 1.00 79.75 121 THR A CA 1
ATOM 946 C C . THR A 1 121 ? -5.267 -6.857 12.851 1.00 79.75 121 THR A C 1
ATOM 948 O O . THR A 1 121 ? -4.218 -6.865 12.210 1.00 79.75 121 THR A O 1
ATOM 951 N N . CYS A 1 122 ? -6.440 -6.587 12.270 1.00 87.19 122 CYS A N 1
ATOM 952 C CA . CYS A 1 122 ? -6.558 -6.295 10.837 1.00 87.19 122 CYS A CA 1
ATOM 953 C C . CYS A 1 122 ? -5.731 -5.068 10.430 1.00 87.19 122 CYS A C 1
ATOM 955 O O . CYS A 1 122 ? -4.962 -5.124 9.469 1.00 87.19 122 CYS A O 1
ATOM 957 N N . THR A 1 123 ? -5.855 -3.970 11.177 1.00 87.69 123 THR A N 1
ATOM 958 C CA . THR A 1 123 ? -5.124 -2.725 10.903 1.00 87.69 123 THR A CA 1
ATOM 959 C C . THR A 1 123 ? -3.615 -2.918 11.028 1.00 87.69 123 THR A C 1
ATOM 961 O O . THR A 1 123 ? -2.864 -2.438 10.175 1.00 87.69 123 THR A O 1
ATOM 964 N N . ILE A 1 124 ? -3.164 -3.674 12.034 1.00 84.19 124 ILE A N 1
ATOM 965 C CA . ILE A 1 124 ? -1.755 -4.034 12.229 1.00 84.19 124 ILE A CA 1
ATOM 966 C C . ILE A 1 124 ? -1.236 -4.833 11.034 1.00 84.19 124 ILE A C 1
ATOM 968 O O . ILE A 1 124 ? -0.185 -4.487 10.494 1.00 84.19 124 ILE A O 1
ATOM 972 N N . ILE A 1 125 ? -1.961 -5.865 10.595 1.00 86.44 125 ILE A N 1
ATOM 973 C CA . ILE A 1 125 ? -1.554 -6.723 9.472 1.00 86.44 125 ILE A CA 1
ATOM 974 C C . ILE A 1 125 ? -1.372 -5.891 8.199 1.00 86.44 125 ILE A C 1
ATOM 976 O O . ILE A 1 125 ? -0.310 -5.935 7.574 1.00 86.44 125 ILE A O 1
ATOM 980 N N . VAL A 1 126 ? -2.380 -5.094 7.839 1.00 92.06 126 VAL A N 1
ATOM 981 C CA . VAL A 1 126 ? -2.368 -4.298 6.604 1.00 92.06 126 VAL A CA 1
ATOM 982 C C . VAL A 1 126 ? -1.297 -3.203 6.656 1.00 92.06 126 VAL A C 1
ATOM 984 O O . VAL A 1 126 ? -0.539 -3.038 5.700 1.00 92.06 126 VAL A O 1
ATOM 987 N N . SER A 1 127 ? -1.163 -2.502 7.785 1.00 88.69 127 SER A N 1
ATOM 988 C CA . SER A 1 127 ? -0.135 -1.464 7.958 1.00 88.69 127 SER A CA 1
ATOM 989 C C . SER A 1 127 ? 1.280 -2.043 7.924 1.00 88.69 127 SER A C 1
ATOM 991 O O . SER A 1 127 ? 2.168 -1.482 7.284 1.00 88.69 127 SER A O 1
ATOM 993 N N . SER A 1 128 ? 1.497 -3.201 8.556 1.00 84.75 128 SER A N 1
ATOM 994 C CA . SER A 1 128 ? 2.789 -3.900 8.512 1.00 84.75 128 SER A CA 1
ATOM 995 C C . SER A 1 128 ? 3.145 -4.313 7.086 1.00 84.75 128 SER A C 1
ATOM 997 O O . SER A 1 128 ? 4.298 -4.186 6.663 1.00 84.75 128 SER A O 1
ATOM 999 N N . PHE A 1 129 ? 2.151 -4.765 6.319 1.00 87.00 129 PHE A N 1
ATOM 1000 C CA . PHE A 1 129 ? 2.359 -5.119 4.926 1.00 87.00 129 PHE A CA 1
ATOM 1001 C C . PHE A 1 129 ? 2.729 -3.896 4.072 1.00 87.00 129 PHE A C 1
ATOM 1003 O O . PHE A 1 129 ? 3.722 -3.940 3.341 1.00 87.00 129 PHE A O 1
ATOM 1010 N N . ALA A 1 130 ? 2.031 -2.771 4.247 1.00 90.06 130 ALA A N 1
ATOM 1011 C CA . ALA A 1 130 ? 2.354 -1.510 3.580 1.00 90.06 130 ALA A CA 1
ATOM 1012 C C . ALA A 1 130 ? 3.788 -1.029 3.889 1.00 90.06 130 ALA A C 1
ATOM 1014 O O . ALA A 1 130 ? 4.538 -0.665 2.978 1.00 90.06 130 ALA A O 1
ATOM 1015 N N . ILE A 1 131 ? 4.215 -1.099 5.155 1.00 86.81 131 ILE A N 1
ATOM 1016 C CA . ILE A 1 131 ? 5.588 -0.763 5.569 1.00 86.81 131 ILE A CA 1
ATOM 1017 C C . ILE A 1 131 ? 6.608 -1.682 4.877 1.00 86.81 131 ILE A C 1
ATOM 1019 O O . ILE A 1 131 ? 7.623 -1.208 4.358 1.00 86.81 131 ILE A O 1
ATOM 1023 N N . SER A 1 132 ? 6.335 -2.990 4.804 1.00 84.44 132 SER A N 1
ATOM 1024 C CA . SER A 1 132 ? 7.193 -3.939 4.078 1.00 84.44 132 SER A CA 1
ATOM 1025 C C . SER A 1 132 ? 7.333 -3.568 2.597 1.00 84.44 132 SER A C 1
ATOM 1027 O O . SER A 1 132 ? 8.444 -3.580 2.057 1.00 84.44 132 SER A O 1
ATOM 1029 N N . LEU A 1 133 ? 6.234 -3.186 1.936 1.00 85.75 133 LEU A N 1
ATOM 1030 C CA . LEU A 1 133 ? 6.249 -2.737 0.540 1.00 85.75 133 LEU A CA 1
ATOM 1031 C C . LEU A 1 133 ? 7.096 -1.472 0.350 1.00 85.75 133 LEU A C 1
ATOM 1033 O O . LEU A 1 133 ? 7.850 -1.387 -0.622 1.00 85.75 133 LEU A O 1
ATOM 1037 N N . TYR A 1 134 ? 7.047 -0.526 1.290 1.00 87.44 134 TYR A N 1
ATOM 1038 C CA . TYR A 1 134 ? 7.899 0.664 1.252 1.00 87.44 134 TYR A CA 1
ATOM 1039 C C . TYR A 1 134 ? 9.394 0.323 1.352 1.00 87.44 134 TYR A C 1
ATOM 1041 O O . TYR A 1 134 ? 10.207 0.839 0.584 1.00 87.44 134 TYR A O 1
ATOM 1049 N N . PHE A 1 135 ? 9.798 -0.568 2.259 1.00 82.75 135 PHE A N 1
ATOM 1050 C CA . PHE A 1 135 ? 11.215 -0.942 2.350 1.00 82.75 135 PHE A CA 1
ATOM 1051 C C . PHE A 1 135 ? 11.707 -1.640 1.081 1.00 82.75 135 PHE A C 1
ATOM 1053 O O . PHE A 1 135 ? 12.817 -1.372 0.615 1.00 82.75 135 PHE A O 1
ATOM 1060 N N . ARG A 1 136 ? 10.860 -2.467 0.459 1.00 77.25 136 ARG A N 1
ATOM 1061 C CA . ARG A 1 136 ? 11.161 -3.055 -0.853 1.00 77.25 136 ARG A CA 1
ATOM 1062 C C . ARG A 1 136 ? 11.320 -1.982 -1.919 1.00 77.25 136 ARG 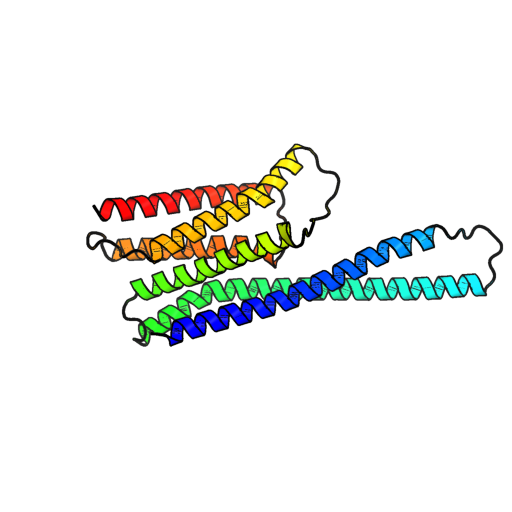A C 1
ATOM 1064 O O . ARG A 1 136 ? 12.279 -2.032 -2.684 1.00 77.25 136 ARG A O 1
ATOM 1071 N N . TYR A 1 137 ? 10.434 -0.992 -1.947 1.00 83.25 137 TYR A N 1
ATOM 1072 C CA . TYR A 1 137 ? 10.561 0.151 -2.844 1.00 83.25 137 TYR A CA 1
ATOM 1073 C C . TYR A 1 137 ? 11.914 0.854 -2.706 1.00 83.25 137 TYR A C 1
ATOM 1075 O O . TYR A 1 137 ? 12.612 1.056 -3.702 1.00 83.25 137 TYR A O 1
ATOM 1083 N N . MET A 1 138 ? 12.306 1.175 -1.470 1.00 80.50 138 MET A N 1
ATOM 1084 C CA . MET A 1 138 ? 13.584 1.824 -1.182 1.00 80.50 138 MET A CA 1
ATOM 1085 C C . MET A 1 138 ? 14.764 0.978 -1.661 1.00 80.50 138 MET A C 1
ATOM 1087 O O . MET A 1 138 ? 15.675 1.495 -2.310 1.00 80.50 138 MET A O 1
ATOM 1091 N N . PHE A 1 139 ? 14.723 -0.328 -1.399 1.00 71.38 139 PHE A N 1
ATOM 1092 C CA . PHE A 1 139 ? 15.745 -1.262 -1.853 1.00 71.38 139 PHE A CA 1
ATOM 1093 C C . PHE A 1 139 ? 15.865 -1.272 -3.386 1.00 71.38 139 PHE A C 1
ATOM 1095 O O . PHE A 1 139 ? 16.951 -1.061 -3.928 1.00 71.38 139 PHE A O 1
ATOM 1102 N N . TYR A 1 140 ? 14.757 -1.424 -4.114 1.00 68.38 140 TYR A N 1
ATOM 1103 C CA . TYR A 1 140 ? 14.791 -1.461 -5.580 1.00 68.38 140 TYR A CA 1
ATOM 1104 C C . TYR A 1 140 ? 15.255 -0.149 -6.207 1.00 68.38 140 TYR A C 1
ATOM 1106 O O .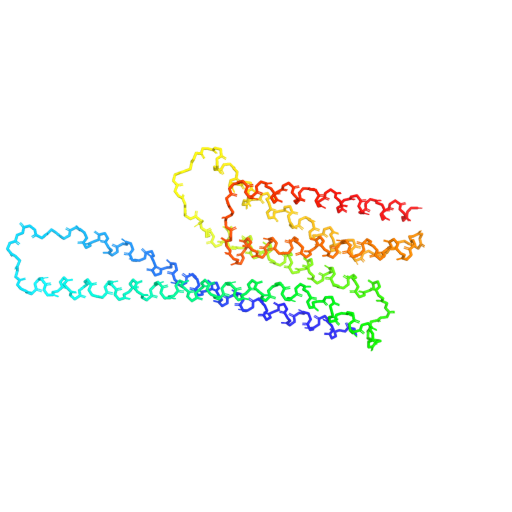 TYR A 1 140 ? 16.037 -0.141 -7.162 1.00 68.38 140 TYR A O 1
ATOM 1114 N N . ARG A 1 141 ? 14.799 0.973 -5.655 1.00 70.19 141 ARG A N 1
ATOM 1115 C CA . ARG A 1 141 ? 15.087 2.287 -6.214 1.00 70.19 141 ARG A CA 1
ATOM 1116 C C . ARG A 1 141 ? 16.495 2.777 -5.898 1.00 70.19 141 ARG A C 1
ATOM 1118 O O . ARG A 1 141 ? 17.171 3.280 -6.792 1.00 70.19 141 ARG A O 1
ATOM 1125 N N . TYR A 1 142 ? 16.926 2.669 -4.644 1.00 68.81 142 TYR A N 1
ATOM 1126 C CA . TYR A 1 142 ? 18.160 3.307 -4.179 1.00 68.81 142 TYR A CA 1
ATOM 1127 C C . TYR A 1 142 ? 19.338 2.338 -4.098 1.00 68.81 142 TYR A C 1
ATOM 1129 O O . TYR A 1 142 ? 20.460 2.739 -4.405 1.00 68.81 142 TYR A O 1
ATOM 1137 N N . VAL A 1 143 ? 19.097 1.065 -3.761 1.00 65.31 143 VAL A N 1
ATOM 1138 C CA . VAL A 1 143 ? 20.162 0.049 -3.695 1.00 65.31 143 VAL A CA 1
ATOM 1139 C C . VAL A 1 143 ? 20.398 -0.559 -5.072 1.00 65.31 143 VAL A C 1
ATOM 1141 O O . VAL A 1 143 ? 21.516 -0.528 -5.581 1.00 65.31 143 VAL A O 1
ATOM 1144 N N . LEU A 1 144 ? 19.339 -1.051 -5.722 1.00 56.28 144 LEU A N 1
ATOM 1145 C CA . LEU A 1 144 ? 19.447 -1.661 -7.052 1.00 56.28 144 LEU A CA 1
ATOM 1146 C C . LEU A 1 144 ? 19.459 -0.646 -8.204 1.00 56.28 144 LEU A C 1
ATOM 1148 O O . LEU A 1 144 ? 19.700 -1.039 -9.344 1.00 56.28 144 LEU A O 1
ATOM 1152 N N . LYS A 1 145 ? 19.255 0.648 -7.912 1.00 60.88 145 LYS A N 1
ATOM 1153 C CA . LYS A 1 145 ? 19.316 1.771 -8.868 1.00 60.88 145 LYS A CA 1
ATOM 1154 C C . LYS A 1 145 ? 18.503 1.537 -10.146 1.00 60.88 145 LYS A C 1
ATOM 1156 O O . LYS A 1 145 ? 18.902 1.997 -11.218 1.00 60.88 145 LYS A O 1
ATOM 1161 N N . ILE A 1 146 ? 17.366 0.846 -10.047 1.00 55.09 146 ILE A N 1
ATOM 1162 C CA . ILE A 1 146 ? 16.488 0.622 -11.198 1.00 55.09 146 ILE A CA 1
ATOM 1163 C C . ILE A 1 146 ? 15.930 1.985 -11.622 1.00 55.09 146 ILE A C 1
ATOM 1165 O O . ILE A 1 146 ? 15.094 2.582 -10.941 1.00 55.09 146 ILE A O 1
ATOM 1169 N N . LYS A 1 147 ? 16.453 2.518 -12.730 1.00 54.62 147 LYS A N 1
ATOM 1170 C CA . LYS A 1 147 ? 16.013 3.791 -13.300 1.00 54.62 147 LYS A CA 1
ATOM 1171 C C . LYS A 1 147 ? 14.820 3.535 -14.204 1.00 54.62 147 LYS A C 1
ATOM 1173 O O . LYS A 1 147 ? 14.913 2.780 -15.166 1.00 54.62 147 LYS A O 1
ATOM 1178 N N . ILE A 1 148 ? 13.728 4.238 -13.940 1.00 54.12 148 ILE A N 1
ATOM 1179 C CA . ILE A 1 148 ? 12.619 4.349 -14.883 1.00 54.12 148 ILE A CA 1
ATOM 1180 C C . ILE A 1 148 ? 13.142 5.173 -16.066 1.00 54.12 148 ILE A C 1
ATOM 1182 O O . ILE A 1 148 ? 13.304 6.389 -15.958 1.00 54.12 148 ILE A O 1
ATOM 1186 N N . ARG A 1 149 ? 13.504 4.502 -17.166 1.00 40.88 149 ARG A N 1
ATOM 1187 C CA . ARG A 1 149 ? 13.899 5.163 -18.417 1.00 40.88 149 ARG A CA 1
ATOM 1188 C C . ARG A 1 149 ? 12.646 5.777 -19.042 1.00 40.88 149 ARG A C 1
ATOM 1190 O O . ARG A 1 149 ? 11.691 5.068 -19.342 1.00 40.88 149 ARG A O 1
ATOM 1197 N N . GLY A 1 150 ? 12.647 7.092 -19.229 1.00 44.72 150 GLY A N 1
ATOM 1198 C CA . GLY A 1 150 ? 11.533 7.821 -19.825 1.00 44.72 150 GLY A CA 1
ATOM 1199 C C . GLY A 1 150 ? 11.996 9.134 -20.446 1.00 44.72 150 GLY A C 1
ATOM 1200 O O . GLY A 1 150 ? 12.849 9.802 -19.874 1.00 44.72 150 GLY A O 1
ATOM 1201 N N . ARG A 1 151 ? 11.435 9.401 -21.633 1.00 48.03 151 ARG A N 1
ATOM 1202 C CA . ARG A 1 151 ? 11.674 10.462 -22.635 1.00 48.03 151 ARG A CA 1
ATOM 1203 C C . ARG A 1 151 ? 11.953 11.861 -22.074 1.00 48.03 151 ARG A C 1
ATOM 1205 O O . ARG A 1 151 ? 11.622 12.150 -20.932 1.00 48.03 151 ARG A O 1
ATOM 1212 N N . GLU A 1 152 ? 12.506 12.735 -22.917 1.00 48.59 152 GLU A N 1
ATOM 1213 C CA . GLU A 1 152 ? 12.651 14.166 -22.626 1.00 48.59 152 GLU A CA 1
ATOM 1214 C C . GLU A 1 152 ? 11.358 14.737 -22.023 1.00 48.59 152 GLU A C 1
ATOM 1216 O O . GLU A 1 152 ? 10.282 14.657 -22.615 1.00 48.59 152 GLU A O 1
ATOM 1221 N N . MET A 1 153 ? 11.464 15.252 -20.799 1.00 63.66 153 MET A N 1
ATOM 1222 C CA . MET A 1 153 ? 10.362 15.847 -20.048 1.00 63.66 153 MET A CA 1
ATOM 1223 C C . MET A 1 153 ? 10.691 17.308 -19.757 1.00 63.66 153 MET A C 1
ATOM 1225 O O . MET A 1 153 ? 11.831 17.652 -19.418 1.00 63.66 153 MET A O 1
ATOM 1229 N N . ASP A 1 154 ? 9.673 18.161 -19.815 1.00 78.75 154 ASP A N 1
ATOM 1230 C CA . ASP A 1 154 ? 9.762 19.541 -19.358 1.00 78.75 154 ASP A CA 1
ATOM 1231 C C . ASP A 1 154 ? 10.144 19.607 -17.867 1.00 78.75 154 ASP A C 1
ATOM 1233 O O . ASP A 1 154 ? 10.042 18.636 -17.105 1.00 78.75 154 ASP A O 1
ATOM 1237 N N . LEU A 1 155 ? 10.669 20.757 -17.444 1.00 78.88 155 LEU A N 1
ATOM 1238 C CA . LEU A 1 155 ? 11.218 20.925 -16.098 1.00 78.88 155 LEU A CA 1
ATOM 1239 C C . LEU A 1 155 ? 10.148 20.736 -15.005 1.00 78.88 155 LEU A C 1
ATOM 1241 O O . LEU A 1 155 ? 10.429 20.103 -13.986 1.00 78.88 155 LEU A O 1
ATOM 1245 N N . ALA A 1 156 ? 8.914 21.193 -15.245 1.00 78.12 156 ALA A N 1
ATOM 1246 C CA . ALA A 1 156 ? 7.812 21.053 -14.296 1.00 78.12 156 ALA A CA 1
ATOM 1247 C C . ALA A 1 156 ? 7.377 19.587 -14.139 1.00 78.12 156 ALA A C 1
ATOM 1249 O O . ALA A 1 156 ? 7.289 19.090 -13.013 1.00 78.12 156 ALA A O 1
ATOM 1250 N N . SER A 1 157 ? 7.200 18.843 -15.238 1.00 77.25 157 SER A N 1
ATOM 1251 C CA . SER A 1 157 ? 6.894 17.406 -15.151 1.00 77.25 157 SER A CA 1
ATOM 1252 C C . SER A 1 157 ? 7.994 16.611 -14.451 1.00 77.25 157 SER A C 1
ATOM 1254 O O . SER A 1 157 ? 7.687 15.703 -13.678 1.00 77.25 157 SER A O 1
ATOM 1256 N N . ARG A 1 158 ? 9.274 16.958 -14.657 1.00 79.12 158 ARG A N 1
ATOM 1257 C CA . ARG A 1 158 ? 10.390 16.319 -13.936 1.00 79.12 158 ARG A CA 1
ATOM 1258 C C . ARG A 1 158 ? 10.299 16.529 -12.428 1.00 79.12 158 ARG A C 1
ATOM 1260 O O . ARG A 1 158 ? 10.489 15.569 -11.681 1.00 79.12 158 ARG A O 1
ATOM 1267 N N . MET A 1 159 ? 9.969 17.740 -11.979 1.00 82.38 159 MET A N 1
ATOM 1268 C CA . MET A 1 159 ? 9.756 18.022 -10.556 1.00 82.38 159 MET A CA 1
ATOM 1269 C C . MET A 1 159 ? 8.580 17.220 -9.990 1.00 82.38 159 MET A C 1
ATOM 1271 O O . MET A 1 159 ? 8.719 16.588 -8.946 1.00 82.38 159 MET A O 1
ATOM 1275 N N . ILE A 1 160 ? 7.451 17.163 -10.701 1.00 83.19 160 ILE A N 1
ATOM 1276 C CA . ILE A 1 160 ? 6.277 16.392 -10.260 1.00 83.19 160 ILE A CA 1
ATOM 1277 C C . ILE A 1 160 ? 6.612 14.902 -10.139 1.00 83.19 160 ILE A C 1
ATOM 1279 O O . ILE A 1 160 ? 6.262 14.269 -9.144 1.00 83.19 160 ILE A O 1
ATOM 1283 N N . ARG A 1 161 ? 7.341 14.341 -11.109 1.00 82.44 161 ARG A N 1
ATOM 1284 C CA . ARG A 1 161 ? 7.820 12.956 -11.030 1.00 82.44 161 ARG A CA 1
ATOM 1285 C C . ARG A 1 161 ? 8.767 12.755 -9.850 1.00 82.44 161 ARG A C 1
ATOM 1287 O O . ARG A 1 161 ? 8.672 11.739 -9.173 1.00 82.44 161 ARG A O 1
ATOM 1294 N N . ALA A 1 162 ? 9.646 13.711 -9.548 1.00 82.25 162 ALA A N 1
ATOM 1295 C CA . ALA A 1 162 ? 10.503 13.625 -8.366 1.00 82.25 162 ALA A CA 1
ATOM 1296 C C . ALA A 1 162 ? 9.683 13.558 -7.065 1.00 82.25 162 ALA A C 1
ATOM 1298 O O . ALA A 1 162 ? 10.006 12.751 -6.193 1.00 82.25 162 ALA A O 1
ATOM 1299 N N . VAL A 1 163 ? 8.595 14.328 -6.960 1.00 85.50 163 VAL A N 1
ATOM 1300 C CA . VAL A 1 163 ? 7.655 14.281 -5.824 1.00 85.50 163 VAL A CA 1
ATOM 1301 C C . VAL A 1 163 ? 6.928 12.936 -5.754 1.00 85.50 163 VAL A C 1
ATOM 1303 O O . VAL A 1 163 ? 6.897 12.316 -4.692 1.00 85.50 163 VAL A O 1
ATOM 1306 N N . GLU A 1 164 ? 6.399 12.438 -6.873 1.00 85.56 164 GLU A N 1
ATOM 1307 C CA . GLU A 1 164 ? 5.753 11.117 -6.959 1.00 85.56 164 GLU A CA 1
ATOM 1308 C C . GLU A 1 164 ? 6.677 9.992 -6.502 1.00 85.56 164 GLU A C 1
ATOM 1310 O O . GLU A 1 164 ? 6.259 9.027 -5.875 1.00 85.56 164 GLU A O 1
ATOM 1315 N N . PHE A 1 165 ? 7.958 10.127 -6.788 1.00 84.00 165 PHE A N 1
ATOM 1316 C CA . PHE A 1 165 ? 8.933 9.102 -6.508 1.00 84.00 165 PHE A CA 1
ATOM 1317 C C . PHE A 1 165 ? 9.619 9.220 -5.144 1.00 84.00 165 PHE A C 1
ATOM 1319 O O . PHE A 1 165 ? 10.247 8.266 -4.692 1.00 84.00 165 PHE A O 1
ATOM 1326 N N . THR A 1 166 ? 9.553 10.361 -4.476 1.00 84.81 166 THR A N 1
ATOM 1327 C CA . THR A 1 166 ? 10.223 10.536 -3.179 1.00 84.81 166 THR A CA 1
ATOM 1328 C C . THR A 1 166 ? 9.202 10.799 -2.087 1.00 84.81 166 THR A C 1
ATOM 1330 O O . THR A 1 166 ? 9.038 9.989 -1.179 1.00 84.81 166 THR A O 1
ATOM 1333 N N . VAL A 1 167 ? 8.457 11.891 -2.221 1.00 89.62 167 VAL A N 1
ATOM 1334 C CA . VAL A 1 167 ? 7.517 12.375 -1.212 1.00 89.62 167 VAL A CA 1
ATOM 1335 C C . VAL A 1 167 ? 6.300 11.466 -1.099 1.00 89.62 167 VAL A C 1
ATOM 1337 O O . VAL A 1 167 ? 5.900 11.119 0.005 1.00 89.62 167 VAL A O 1
ATOM 1340 N N . PHE A 1 168 ? 5.710 11.044 -2.216 1.00 90.31 168 PHE A N 1
ATOM 1341 C CA . PHE A 1 168 ? 4.489 10.235 -2.183 1.00 90.31 168 PHE A CA 1
ATOM 1342 C C . PHE A 1 168 ? 4.645 8.892 -1.440 1.00 90.31 168 PHE A C 1
ATOM 1344 O O . PHE A 1 168 ? 3.884 8.666 -0.499 1.00 90.31 168 PHE A O 1
ATOM 1351 N N . PRO A 1 169 ? 5.622 8.016 -1.757 1.00 89.69 169 PRO A N 1
ATOM 1352 C CA . PRO A 1 169 ? 5.815 6.776 -1.002 1.00 89.69 169 PRO A CA 1
ATOM 1353 C C . PRO A 1 169 ? 6.196 7.029 0.463 1.00 89.69 169 PRO A C 1
ATOM 1355 O O . PRO A 1 169 ? 5.805 6.250 1.329 1.00 89.69 169 PRO A O 1
ATOM 1358 N N . LEU A 1 170 ? 6.903 8.126 0.762 1.00 91.62 170 LEU A N 1
ATOM 1359 C CA . LEU A 1 170 ? 7.224 8.518 2.136 1.00 91.62 170 LEU A CA 1
ATOM 1360 C C . LEU A 1 170 ? 5.967 8.903 2.933 1.00 91.62 170 LEU A C 1
ATOM 1362 O O . LEU A 1 170 ? 5.816 8.482 4.075 1.00 91.62 170 LEU A O 1
ATOM 1366 N N . LEU A 1 171 ? 5.038 9.654 2.337 1.00 93.81 171 LEU A N 1
ATOM 1367 C CA . LEU A 1 171 ? 3.762 9.991 2.978 1.00 93.81 171 LEU A CA 1
ATOM 1368 C C . LEU A 1 171 ? 2.940 8.736 3.288 1.00 93.81 171 LEU A C 1
ATOM 1370 O O . LEU A 1 171 ? 2.402 8.604 4.386 1.00 93.81 171 LEU A O 1
ATOM 1374 N N . LEU A 1 172 ? 2.885 7.789 2.347 1.00 94.38 172 LEU A N 1
ATOM 1375 C CA . LEU A 1 172 ? 2.213 6.503 2.550 1.00 94.38 172 LEU A CA 1
ATOM 1376 C C . LEU A 1 172 ? 2.846 5.701 3.703 1.00 94.38 172 LEU A C 1
ATOM 1378 O O . LEU A 1 172 ? 2.125 5.111 4.512 1.00 94.38 172 LEU A O 1
ATOM 1382 N N . LEU A 1 173 ? 4.179 5.727 3.830 1.00 93.50 173 LEU A N 1
ATOM 1383 C CA . LEU A 1 173 ? 4.876 5.134 4.973 1.00 93.50 173 LEU A CA 1
ATOM 1384 C C . LEU A 1 173 ? 4.462 5.797 6.291 1.00 93.50 173 LEU A C 1
ATOM 1386 O O . LEU A 1 173 ? 4.134 5.090 7.239 1.00 93.50 173 LEU A O 1
ATOM 1390 N N . ILE A 1 174 ? 4.474 7.131 6.357 1.00 93.19 174 ILE A N 1
ATOM 1391 C CA . ILE A 1 174 ? 4.145 7.869 7.584 1.00 93.19 174 ILE A CA 1
ATOM 1392 C C . ILE A 1 174 ? 2.733 7.514 8.059 1.00 93.19 174 ILE A C 1
ATOM 1394 O O . ILE A 1 174 ? 2.556 7.196 9.232 1.00 93.19 174 ILE A O 1
ATOM 1398 N N . ILE A 1 175 ? 1.745 7.485 7.156 1.00 94.06 175 ILE A N 1
ATOM 1399 C CA . ILE A 1 175 ? 0.372 7.082 7.505 1.00 94.06 175 ILE A CA 1
ATOM 1400 C C . ILE A 1 175 ? 0.346 5.648 8.049 1.00 94.06 175 ILE A C 1
ATOM 1402 O O . ILE A 1 175 ? -0.292 5.387 9.067 1.00 94.06 175 ILE A O 1
ATOM 1406 N N . SER A 1 176 ? 1.074 4.727 7.410 1.00 92.25 176 SER A N 1
ATOM 1407 C CA . SER A 1 176 ? 1.133 3.324 7.841 1.00 92.25 176 SER A CA 1
ATOM 1408 C C . SER A 1 176 ? 1.752 3.175 9.235 1.00 92.25 176 SER A C 1
ATOM 1410 O O . SER A 1 176 ? 1.245 2.415 10.056 1.00 92.25 176 SER A O 1
ATOM 1412 N N . ILE A 1 177 ? 2.822 3.921 9.534 1.00 88.62 177 ILE A N 1
ATOM 1413 C CA . ILE A 1 177 ? 3.466 3.924 10.856 1.00 88.62 177 ILE A CA 1
ATOM 1414 C C . ILE A 1 177 ? 2.526 4.503 11.916 1.00 88.62 177 ILE A C 1
ATOM 1416 O O . ILE A 1 177 ? 2.408 3.925 12.993 1.00 88.62 177 ILE A O 1
ATOM 1420 N N . LEU A 1 178 ? 1.839 5.610 11.618 1.00 89.38 178 LEU A N 1
ATOM 1421 C CA . LEU A 1 178 ? 0.883 6.219 12.545 1.00 89.38 178 LEU A CA 1
ATOM 1422 C C . LEU A 1 178 ? -0.275 5.265 12.861 1.00 89.38 178 LEU A C 1
ATOM 1424 O O . LEU A 1 178 ? -0.571 5.039 14.032 1.00 89.38 178 LEU A O 1
ATOM 1428 N N . ASN A 1 179 ? -0.880 4.645 11.843 1.00 87.81 179 ASN A N 1
ATOM 1429 C CA . ASN A 1 179 ? -1.957 3.671 12.041 1.00 87.81 179 ASN A CA 1
ATOM 1430 C C . ASN A 1 179 ? -1.494 2.444 12.831 1.00 87.81 179 ASN A C 1
ATOM 1432 O O . ASN A 1 179 ? -2.226 1.967 13.702 1.00 87.81 179 ASN A O 1
ATOM 1436 N N . LEU A 1 180 ? -0.279 1.950 12.573 1.00 84.19 180 LEU A N 1
ATOM 1437 C CA . LEU A 1 180 ? 0.309 0.860 13.347 1.00 84.19 180 LEU A CA 1
ATOM 1438 C C . LEU A 1 180 ? 0.488 1.265 14.815 1.00 84.19 180 LEU A C 1
ATOM 1440 O O . LEU A 1 180 ? 0.060 0.540 15.707 1.00 84.19 180 LEU A O 1
ATOM 1444 N N . PHE A 1 181 ? 1.077 2.435 15.063 1.00 81.69 181 PHE A N 1
ATOM 1445 C CA . PHE A 1 181 ? 1.315 2.949 16.408 1.00 81.69 181 PHE A CA 1
ATOM 1446 C C . PHE A 1 181 ? 0.006 3.128 17.188 1.00 81.69 181 PHE A C 1
ATOM 1448 O O . PHE A 1 181 ? -0.118 2.607 18.294 1.00 81.69 181 PHE A O 1
ATOM 1455 N N . PHE A 1 182 ? -1.005 3.770 16.594 1.00 80.38 182 PHE A N 1
ATOM 1456 C CA . PHE A 1 182 ? -2.312 3.942 17.235 1.00 80.38 182 PHE A CA 1
ATOM 1457 C C . PHE A 1 182 ? -3.034 2.617 17.487 1.00 80.38 182 PHE A C 1
ATOM 1459 O O . PHE A 1 182 ? -3.717 2.493 18.498 1.00 80.38 182 PHE A O 1
ATOM 1466 N N . SER A 1 183 ? -2.841 1.612 16.629 1.00 76.31 183 SER A N 1
ATOM 1467 C CA . SER A 1 183 ? -3.434 0.282 16.828 1.00 76.31 183 SER A CA 1
ATOM 1468 C C . SER A 1 183 ? -2.780 -0.510 17.966 1.00 76.31 183 SER A C 1
ATOM 1470 O O . SER A 1 183 ? -3.400 -1.433 18.490 1.00 76.31 183 SER A O 1
ATOM 1472 N N . LEU A 1 184 ? -1.542 -0.172 18.345 1.00 72.31 184 LEU A N 1
ATOM 1473 C CA . LEU A 1 184 ? -0.786 -0.837 19.414 1.00 72.31 184 LEU A CA 1
ATOM 1474 C C . LEU A 1 184 ? -0.979 -0.188 20.792 1.00 72.31 184 LEU A C 1
ATOM 1476 O O . LEU A 1 184 ? -0.714 -0.827 21.812 1.00 72.31 184 LEU A O 1
ATOM 1480 N N . ILE A 1 185 ? -1.421 1.068 20.846 1.00 73.19 185 ILE A N 1
ATOM 1481 C CA . ILE A 1 185 ? -1.664 1.769 22.109 1.00 73.19 185 ILE A CA 1
ATOM 1482 C C . ILE A 1 185 ? -2.955 1.252 22.758 1.00 73.19 185 ILE A C 1
ATOM 1484 O O . ILE A 1 185 ? -3.952 0.979 22.090 1.00 73.19 185 ILE A O 1
ATOM 1488 N N . LYS A 1 186 ? -2.954 1.138 24.093 1.00 62.91 186 LYS A N 1
ATOM 1489 C CA . LYS A 1 186 ? -4.183 0.892 24.856 1.00 62.91 186 LYS A CA 1
ATOM 1490 C C . LYS A 1 186 ? -5.072 2.131 24.802 1.00 62.91 186 LYS A C 1
ATOM 1492 O O . LYS A 1 186 ? -4.680 3.188 25.292 1.00 62.91 186 LYS A O 1
ATOM 1497 N N . TYR A 1 187 ? -6.265 1.984 24.236 1.00 68.38 187 TYR A N 1
ATOM 1498 C CA . TYR A 1 187 ? -7.245 3.061 24.202 1.00 68.38 187 TYR A CA 1
ATOM 1499 C C . TYR A 1 187 ? -7.721 3.413 25.621 1.00 68.38 187 TYR A C 1
ATOM 1501 O O . TYR A 1 187 ? -7.934 2.508 26.434 1.00 68.38 187 TYR A O 1
ATOM 1509 N N . PRO A 1 188 ? -7.865 4.710 25.941 1.00 65.94 188 PRO A N 1
ATOM 1510 C CA . PRO A 1 188 ? -8.333 5.141 27.250 1.00 65.94 188 PRO A CA 1
ATOM 1511 C C . PRO A 1 188 ? -9.784 4.713 27.494 1.00 65.94 188 PRO A C 1
ATOM 1513 O O . PRO A 1 188 ? -10.616 4.755 26.590 1.00 65.94 188 PRO A O 1
ATOM 1516 N N . SER A 1 189 ? -10.101 4.364 28.744 1.00 61.12 189 SER A N 1
ATOM 1517 C CA . SER A 1 189 ? -11.434 3.901 29.170 1.00 61.12 189 SER A CA 1
ATOM 1518 C C . SER A 1 189 ? -12.545 4.948 29.034 1.00 61.12 189 SER A C 1
ATOM 1520 O O . SER A 1 189 ? -13.714 4.615 29.198 1.00 61.12 189 SER A O 1
ATOM 1522 N N . LYS A 1 190 ? -12.190 6.210 28.755 1.00 70.06 190 LYS A N 1
ATOM 1523 C CA . LYS A 1 190 ? -13.132 7.318 28.542 1.00 70.06 190 LYS A CA 1
ATOM 1524 C C . LYS A 1 190 ? -13.758 7.324 27.139 1.00 70.06 190 LYS A C 1
ATOM 1526 O O . LYS A 1 190 ? -14.739 8.032 26.942 1.00 70.06 190 LYS A O 1
ATOM 1531 N N . ILE A 1 191 ? -13.197 6.592 26.170 1.00 75.94 191 ILE A N 1
ATOM 1532 C CA . ILE A 1 191 ? -13.768 6.492 24.818 1.00 75.94 191 ILE A CA 1
ATOM 1533 C C . ILE A 1 191 ? -14.871 5.436 24.845 1.00 75.94 191 ILE A C 1
ATOM 1535 O O . ILE A 1 191 ? -14.626 4.296 25.239 1.00 75.94 191 ILE A O 1
ATOM 1539 N N . ASP A 1 192 ? -16.075 5.807 24.417 1.00 81.69 192 ASP A N 1
ATOM 1540 C CA . ASP A 1 192 ? -17.187 4.871 24.303 1.00 81.69 192 ASP A CA 1
ATOM 1541 C C . ASP A 1 192 ? -16.911 3.794 23.239 1.00 81.69 192 ASP A C 1
ATOM 1543 O O . ASP A 1 192 ? -16.221 4.024 22.241 1.00 81.69 192 ASP A O 1
ATOM 1547 N N . GLU A 1 193 ? -17.466 2.597 23.442 1.00 79.12 193 GLU A N 1
ATOM 1548 C CA . GLU A 1 193 ? -17.204 1.443 22.574 1.00 79.12 193 GLU A CA 1
ATOM 1549 C C . GLU A 1 193 ? -17.612 1.686 21.110 1.00 79.12 193 GLU A C 1
ATOM 1551 O O . GLU A 1 193 ? -16.929 1.219 20.196 1.00 79.12 193 GLU A O 1
ATOM 1556 N N . ASN A 1 194 ? -18.676 2.463 20.871 1.00 83.75 194 ASN A N 1
ATOM 1557 C CA . ASN A 1 194 ? -19.154 2.772 19.522 1.00 83.75 194 ASN A CA 1
ATOM 1558 C C . ASN A 1 194 ? -18.186 3.702 18.780 1.00 83.75 194 ASN A C 1
ATOM 1560 O O . ASN A 1 194 ? -17.835 3.438 17.627 1.00 83.75 194 ASN A O 1
ATOM 1564 N N . SER A 1 195 ? -17.706 4.761 19.433 1.00 82.50 195 SER A N 1
ATOM 1565 C CA . SER A 1 195 ? -16.683 5.644 18.865 1.00 82.50 195 SER A CA 1
ATOM 1566 C C . SER A 1 195 ? -15.380 4.897 18.606 1.00 82.50 195 SER A C 1
ATOM 1568 O O . SER A 1 195 ? -14.777 5.064 17.544 1.00 82.50 195 SER A O 1
ATOM 1570 N N . LEU A 1 196 ? -14.962 4.026 19.531 1.00 83.12 196 LEU A N 1
ATOM 1571 C CA . LEU A 1 196 ? -13.772 3.195 19.352 1.00 83.12 196 LEU A CA 1
ATOM 1572 C C . LEU A 1 196 ? -13.902 2.275 18.130 1.00 83.12 196 LEU A C 1
ATOM 1574 O O . LEU A 1 196 ? -12.967 2.159 17.335 1.00 83.12 196 LEU A O 1
ATOM 1578 N N . TYR A 1 197 ? -15.073 1.666 17.942 1.00 84.12 197 TYR A N 1
ATOM 1579 C CA . TYR A 1 197 ? -15.365 0.844 16.773 1.00 84.12 197 TYR A CA 1
ATOM 1580 C C . TYR A 1 197 ? -15.249 1.641 15.466 1.00 84.12 197 TYR A C 1
ATOM 1582 O O . TYR A 1 197 ? -14.544 1.218 14.547 1.00 84.12 197 TYR A O 1
ATOM 1590 N N . ILE A 1 198 ? -15.875 2.822 15.391 1.00 85.88 198 ILE A N 1
ATOM 1591 C CA . ILE A 1 198 ? -15.816 3.692 14.205 1.00 85.88 198 ILE A CA 1
ATOM 1592 C C . ILE A 1 198 ? -14.365 4.075 13.890 1.00 85.88 198 ILE A C 1
ATOM 1594 O O . ILE A 1 198 ? -13.940 3.973 12.738 1.00 85.88 198 ILE A O 1
ATOM 1598 N N . ILE A 1 199 ? -13.590 4.464 14.906 1.00 87.06 199 ILE A N 1
ATOM 1599 C CA . ILE A 1 199 ? -12.174 4.823 14.761 1.00 87.06 199 ILE A CA 1
ATOM 1600 C C . ILE A 1 199 ? -11.375 3.666 14.151 1.00 87.06 199 ILE A C 1
ATOM 1602 O O . ILE A 1 199 ? -10.616 3.877 13.204 1.00 87.06 199 ILE A O 1
ATOM 1606 N N . LEU A 1 200 ? -11.562 2.442 14.650 1.00 87.56 200 LEU A N 1
ATOM 1607 C CA . LEU A 1 200 ? -10.833 1.268 14.170 1.00 87.56 200 LEU A CA 1
ATOM 1608 C C . LEU A 1 200 ? -11.223 0.870 12.742 1.00 87.56 200 LEU A C 1
ATOM 1610 O O . LEU A 1 200 ? -10.349 0.528 11.944 1.00 87.56 200 LEU A O 1
ATOM 1614 N N . VAL A 1 201 ? -12.507 0.962 12.393 1.00 89.69 201 VAL A N 1
ATOM 1615 C CA . VAL A 1 201 ? -12.986 0.708 11.025 1.00 89.69 201 VAL A CA 1
ATOM 1616 C C . VAL A 1 201 ? -12.406 1.734 10.049 1.00 89.69 201 VAL A C 1
ATOM 1618 O O . VAL A 1 201 ? -11.883 1.361 8.996 1.00 89.69 201 VAL A O 1
ATOM 1621 N N . VAL A 1 202 ? -12.432 3.021 10.406 1.00 90.44 202 VAL A N 1
ATOM 1622 C CA . VAL A 1 202 ? -11.828 4.089 9.596 1.00 90.44 202 VAL A CA 1
ATOM 1623 C C . VAL A 1 202 ? -10.322 3.863 9.444 1.00 90.44 202 VAL A C 1
ATOM 1625 O O . VAL A 1 202 ? -9.813 3.915 8.324 1.00 90.44 202 VAL A O 1
ATOM 1628 N N . ALA A 1 203 ? -9.611 3.541 10.528 1.00 90.50 203 ALA A N 1
ATOM 1629 C CA . ALA A 1 203 ? -8.176 3.258 10.493 1.00 90.50 203 ALA A CA 1
ATOM 1630 C C . ALA A 1 203 ? -7.838 2.076 9.571 1.00 90.50 203 ALA A C 1
ATOM 1632 O O . ALA A 1 203 ? -6.873 2.143 8.801 1.00 90.50 203 ALA A O 1
ATOM 1633 N N . TYR A 1 204 ? -8.655 1.021 9.584 1.00 91.75 204 TYR A N 1
ATOM 1634 C CA . TYR A 1 204 ? -8.506 -0.107 8.673 1.00 91.75 204 TYR A CA 1
ATOM 1635 C C . TYR A 1 204 ? -8.693 0.315 7.206 1.00 91.75 204 TYR A C 1
ATOM 1637 O O . TYR A 1 204 ? -7.838 0.005 6.377 1.00 91.75 204 TYR A O 1
ATOM 1645 N N . PHE A 1 205 ? -9.740 1.079 6.872 1.00 93.56 205 PHE A N 1
ATOM 1646 C CA . PHE A 1 205 ? -9.958 1.548 5.495 1.00 93.56 205 PHE A CA 1
ATOM 1647 C C . PHE A 1 205 ? -8.837 2.462 4.993 1.00 93.56 205 PHE A C 1
ATOM 1649 O O . PHE A 1 205 ? -8.402 2.327 3.846 1.00 93.56 205 PHE A O 1
ATOM 1656 N N . ILE A 1 206 ? -8.332 3.359 5.847 1.00 94.25 206 ILE A N 1
ATOM 1657 C CA . ILE A 1 206 ? -7.163 4.190 5.532 1.00 94.25 206 ILE A CA 1
ATOM 1658 C C . ILE A 1 206 ? -5.959 3.293 5.236 1.00 94.25 206 ILE A C 1
ATOM 1660 O O . ILE A 1 206 ? -5.299 3.465 4.210 1.00 94.25 206 ILE A O 1
ATOM 1664 N N . SER A 1 207 ? -5.703 2.307 6.099 1.00 93.56 207 SER A N 1
ATOM 1665 C CA . SER A 1 207 ? -4.580 1.376 5.949 1.00 93.56 207 SER A CA 1
ATOM 1666 C C . SER A 1 207 ? -4.691 0.553 4.665 1.00 93.56 207 SER A C 1
ATOM 1668 O O . SER A 1 207 ? -3.719 0.459 3.920 1.00 93.56 207 SER A O 1
ATOM 1670 N N . ALA A 1 208 ? -5.878 0.031 4.351 1.00 94.38 208 ALA A N 1
ATOM 1671 C CA . ALA A 1 208 ? -6.141 -0.732 3.133 1.00 94.38 208 ALA A CA 1
ATOM 1672 C C . ALA A 1 208 ? -5.940 0.111 1.868 1.00 94.38 208 ALA A C 1
ATOM 1674 O O . ALA A 1 208 ? -5.353 -0.352 0.892 1.00 94.38 208 ALA A O 1
ATOM 1675 N N . TYR A 1 209 ? -6.380 1.370 1.879 1.00 95.06 209 TYR A N 1
ATOM 1676 C CA . TYR A 1 209 ? -6.179 2.265 0.743 1.00 95.06 209 TYR A CA 1
ATOM 1677 C C . TYR A 1 209 ? -4.701 2.634 0.543 1.00 95.06 209 TYR A C 1
ATOM 1679 O O . TYR A 1 209 ? -4.211 2.644 -0.589 1.00 95.06 209 TYR A O 1
ATOM 1687 N N . VAL A 1 210 ? -3.980 2.920 1.630 1.00 94.31 210 VAL A N 1
ATOM 1688 C CA . VAL A 1 210 ? -2.544 3.236 1.603 1.00 94.31 210 VAL A CA 1
ATOM 1689 C C . VAL A 1 210 ? -1.722 2.041 1.125 1.00 94.31 210 VAL A C 1
ATOM 1691 O O . VAL A 1 210 ? -0.880 2.206 0.239 1.00 94.31 210 VAL A O 1
ATOM 1694 N N . GLU A 1 211 ? -2.007 0.846 1.647 1.00 93.88 211 GLU A N 1
ATOM 1695 C CA . GLU A 1 211 ? -1.422 -0.414 1.184 1.00 93.88 211 GLU A CA 1
ATOM 1696 C C . GLU A 1 211 ? -1.660 -0.585 -0.318 1.00 93.88 211 GLU A C 1
ATOM 1698 O O . GLU A 1 211 ? -0.702 -0.735 -1.072 1.00 93.88 211 GLU A O 1
ATOM 1703 N N . PHE A 1 212 ? -2.903 -0.436 -0.781 1.00 92.81 212 PHE A N 1
ATOM 1704 C CA . PHE A 1 212 ? -3.239 -0.610 -2.190 1.00 92.81 212 PHE A CA 1
ATOM 1705 C C . PHE A 1 212 ? -2.479 0.365 -3.102 1.00 92.81 212 PHE A C 1
ATOM 1707 O O . PHE A 1 212 ? -2.053 0.002 -4.204 1.00 92.81 212 PHE A O 1
ATOM 1714 N N . LEU A 1 213 ? -2.298 1.620 -2.677 1.00 91.62 213 LEU A N 1
ATOM 1715 C CA . LEU A 1 213 ? -1.506 2.596 -3.428 1.00 91.62 213 LEU A CA 1
ATOM 1716 C C . LEU A 1 213 ? -0.027 2.201 -3.490 1.00 91.62 213 LEU A C 1
ATOM 1718 O O . LEU A 1 213 ? 0.550 2.236 -4.579 1.00 91.62 213 LEU A O 1
ATOM 1722 N N . LEU A 1 214 ? 0.559 1.790 -2.362 1.00 89.38 214 LEU A N 1
ATOM 1723 C CA . LEU A 1 214 ? 1.931 1.281 -2.289 1.00 89.38 214 LEU A CA 1
ATOM 1724 C C . LEU A 1 214 ? 2.105 0.040 -3.166 1.00 89.38 214 LEU A C 1
ATOM 1726 O O . LEU A 1 214 ? 3.028 -0.009 -3.971 1.00 89.38 214 LEU A O 1
ATOM 1730 N N . PHE A 1 215 ? 1.194 -0.925 -3.094 1.00 86.69 215 PHE A N 1
ATOM 1731 C CA . PHE A 1 215 ? 1.236 -2.129 -3.914 1.00 86.69 215 PHE A CA 1
ATOM 1732 C C . PHE A 1 215 ? 1.243 -1.798 -5.407 1.00 86.69 215 PHE A C 1
ATOM 1734 O O . PHE A 1 215 ? 2.096 -2.277 -6.155 1.00 86.69 215 PHE A O 1
ATOM 1741 N N . ASN A 1 216 ? 0.332 -0.934 -5.861 1.00 82.19 216 ASN A N 1
ATOM 1742 C CA . ASN A 1 216 ? 0.291 -0.548 -7.272 1.00 82.19 216 ASN A CA 1
ATOM 1743 C C . ASN A 1 216 ? 1.552 0.203 -7.707 1.00 82.19 216 ASN A C 1
ATOM 1745 O O . ASN A 1 216 ? 2.014 0.040 -8.835 1.00 82.19 216 ASN A O 1
ATOM 1749 N N . PHE A 1 217 ? 2.109 1.022 -6.822 1.00 79.56 217 PHE A N 1
ATOM 1750 C CA . PHE A 1 217 ? 3.308 1.786 -7.119 1.00 79.56 217 PHE A CA 1
ATOM 1751 C C . PHE A 1 217 ? 4.559 0.900 -7.198 1.00 79.56 217 PHE A C 1
ATOM 1753 O O . PHE A 1 217 ? 5.363 1.030 -8.117 1.00 79.56 217 PHE A O 1
ATOM 1760 N N . VAL A 1 218 ? 4.709 -0.027 -6.249 1.00 77.31 218 VAL A N 1
ATOM 1761 C CA . VAL A 1 218 ? 5.917 -0.844 -6.065 1.00 77.31 218 VAL A CA 1
ATOM 1762 C C . VAL A 1 218 ? 5.882 -2.114 -6.903 1.00 77.31 218 VAL A C 1
ATOM 1764 O O . VAL A 1 218 ? 6.869 -2.451 -7.551 1.00 77.31 218 VAL A O 1
ATOM 1767 N N . VAL A 1 219 ? 4.755 -2.825 -6.885 1.00 72.38 219 VAL A N 1
ATOM 1768 C CA . VAL A 1 219 ? 4.619 -4.158 -7.481 1.00 72.38 219 VAL A CA 1
ATOM 1769 C C . VAL A 1 219 ? 4.090 -4.059 -8.904 1.00 72.38 219 VAL A C 1
ATOM 1771 O O . VAL A 1 219 ? 4.700 -4.602 -9.820 1.00 72.38 219 VAL A O 1
ATOM 1774 N N . ALA A 1 220 ? 3.005 -3.307 -9.117 1.00 67.31 220 ALA A N 1
ATOM 1775 C CA . ALA A 1 220 ? 2.460 -3.115 -10.463 1.00 67.31 220 ALA A CA 1
ATOM 1776 C C . ALA A 1 220 ? 3.269 -2.112 -11.307 1.00 67.31 220 ALA A C 1
ATOM 1778 O O . ALA A 1 220 ? 3.003 -1.970 -12.498 1.00 67.31 220 ALA A O 1
ATOM 1779 N N . GLY A 1 221 ? 4.247 -1.414 -10.710 1.00 65.88 221 GLY A N 1
ATOM 1780 C CA . GLY A 1 221 ? 5.085 -0.429 -11.401 1.00 65.88 221 GLY A CA 1
ATOM 1781 C C . GLY A 1 221 ? 4.273 0.702 -12.035 1.00 65.88 221 GLY A C 1
ATOM 1782 O O . GLY A 1 221 ? 4.654 1.233 -13.078 1.00 65.88 221 GLY A O 1
ATOM 1783 N N . ASN A 1 222 ? 3.118 1.023 -11.448 1.00 69.50 222 ASN A N 1
ATOM 1784 C CA . ASN A 1 222 ? 2.129 1.882 -12.072 1.00 69.50 222 ASN A CA 1
ATOM 1785 C C . ASN A 1 222 ? 2.561 3.350 -11.960 1.00 69.50 222 ASN A C 1
ATOM 1787 O O . ASN A 1 222 ? 2.462 3.960 -10.896 1.00 69.50 222 ASN A O 1
ATOM 1791 N N . ILE A 1 223 ? 3.050 3.913 -13.065 1.00 72.25 223 ILE A N 1
ATOM 1792 C CA . ILE A 1 223 ? 3.386 5.333 -13.180 1.00 72.25 223 ILE A CA 1
ATOM 1793 C C . ILE A 1 223 ? 2.136 6.049 -13.684 1.00 72.25 223 ILE A C 1
ATOM 1795 O O . ILE A 1 223 ? 1.770 5.938 -14.856 1.00 72.25 223 ILE A O 1
ATOM 1799 N N . TRP A 1 224 ? 1.458 6.787 -12.809 1.00 79.00 224 TRP A N 1
ATOM 1800 C CA . TRP A 1 224 ? 0.201 7.435 -13.181 1.00 79.00 224 TRP A CA 1
ATOM 1801 C C . TRP A 1 224 ? 0.433 8.598 -14.149 1.00 79.00 224 TRP A C 1
ATOM 1803 O O . TRP A 1 224 ? 1.521 9.167 -14.225 1.00 79.00 224 TRP A O 1
ATOM 1813 N N . SER A 1 225 ? -0.587 9.017 -14.899 1.00 80.00 225 SER A N 1
ATOM 1814 C CA . SER A 1 225 ? -0.517 10.333 -15.546 1.00 80.00 225 SER A CA 1
ATOM 1815 C C . SER A 1 225 ? -0.443 11.425 -14.470 1.00 80.00 225 SER A C 1
ATOM 1817 O O . SER A 1 225 ? -1.003 11.256 -13.386 1.00 80.00 225 SER A O 1
ATOM 1819 N N . ILE A 1 226 ? 0.216 12.555 -14.753 1.00 79.69 226 ILE A N 1
ATOM 1820 C CA . ILE A 1 226 ? 0.417 13.642 -13.772 1.00 79.69 226 ILE A CA 1
ATOM 1821 C C . ILE A 1 226 ? -0.907 14.075 -13.121 1.00 79.69 226 ILE A C 1
ATOM 1823 O O . ILE A 1 226 ? -0.989 14.213 -11.903 1.00 79.69 226 ILE A O 1
ATOM 1827 N N . LYS A 1 227 ? -1.976 14.204 -13.916 1.00 83.31 227 LYS A N 1
ATOM 1828 C CA . LYS A 1 227 ? -3.318 14.555 -13.424 1.00 83.31 227 LYS A CA 1
ATOM 1829 C C . LYS A 1 227 ? -3.857 13.537 -12.411 1.00 83.31 227 LYS A C 1
ATOM 1831 O O . LYS A 1 227 ? -4.423 13.921 -11.389 1.00 83.31 227 LYS A O 1
ATOM 1836 N N . ILE A 1 228 ? -3.690 12.241 -12.685 1.00 86.44 228 ILE A N 1
ATOM 1837 C CA . ILE A 1 228 ? -4.138 11.163 -11.791 1.00 86.44 228 ILE A CA 1
ATOM 1838 C C . ILE A 1 228 ? -3.262 11.113 -10.535 1.00 86.44 228 ILE A C 1
ATOM 1840 O O . ILE A 1 228 ? -3.797 10.946 -9.437 1.00 86.44 228 ILE A O 1
ATOM 1844 N N . PHE A 1 229 ? -1.947 11.296 -10.684 1.00 87.44 229 PHE A N 1
ATOM 1845 C CA . PHE A 1 229 ? -1.011 11.373 -9.566 1.00 87.44 229 PHE A CA 1
ATOM 1846 C C . PHE A 1 229 ? -1.399 12.493 -8.596 1.00 87.44 229 PHE A C 1
ATOM 1848 O O . PHE A 1 229 ? -1.603 12.218 -7.418 1.00 87.44 229 PHE A O 1
ATOM 1855 N N . LEU A 1 230 ? -1.599 13.722 -9.084 1.00 89.00 230 LEU A N 1
ATOM 1856 C CA . LEU A 1 230 ? -1.966 14.862 -8.236 1.00 89.00 230 LEU A CA 1
ATOM 1857 C C . LEU A 1 230 ? -3.269 14.610 -7.469 1.00 89.00 230 LEU A C 1
ATOM 1859 O O . LEU A 1 230 ? -3.328 14.851 -6.267 1.00 89.00 230 LEU A O 1
ATOM 1863 N N . LYS A 1 231 ? -4.292 14.039 -8.121 1.00 93.12 231 LYS A N 1
ATOM 1864 C CA . LYS A 1 231 ? -5.541 13.659 -7.440 1.00 93.12 231 LYS A CA 1
ATOM 1865 C C . LYS A 1 231 ? -5.283 12.679 -6.290 1.00 93.12 231 LYS A C 1
ATOM 1867 O O . LYS A 1 231 ? -5.801 12.872 -5.195 1.00 93.12 231 LYS A O 1
ATOM 1872 N N . LYS A 1 232 ? -4.484 11.633 -6.526 1.00 93.06 232 LYS A N 1
ATOM 1873 C CA . LYS A 1 232 ? -4.118 10.654 -5.489 1.00 93.06 232 LYS A CA 1
ATOM 1874 C C . LYS A 1 232 ? -3.291 11.291 -4.375 1.00 93.06 232 LYS A C 1
ATOM 1876 O O . LYS A 1 232 ? -3.539 10.998 -3.212 1.00 93.06 232 LYS A O 1
ATOM 1881 N N . PHE A 1 233 ? -2.362 12.175 -4.722 1.00 92.88 233 PHE A N 1
ATOM 1882 C CA . PHE A 1 233 ? -1.516 12.900 -3.780 1.00 92.88 233 PHE A CA 1
ATOM 1883 C C . PHE A 1 233 ? -2.351 13.748 -2.810 1.00 92.88 233 PHE A C 1
ATOM 1885 O O . PHE A 1 233 ? -2.193 13.617 -1.601 1.00 92.88 233 PHE A O 1
ATOM 1892 N N . PHE A 1 234 ? -3.314 14.530 -3.312 1.00 93.62 234 PHE A N 1
ATOM 1893 C CA . PHE A 1 234 ? -4.216 15.313 -2.456 1.00 93.62 234 PHE A CA 1
ATOM 1894 C C . PHE A 1 234 ? -5.111 14.445 -1.568 1.00 93.62 234 PHE A C 1
ATOM 1896 O O . PHE A 1 234 ? -5.324 14.785 -0.407 1.00 93.62 234 PHE A O 1
ATOM 1903 N N . ILE A 1 235 ? -5.591 13.302 -2.073 1.00 95.19 235 ILE A N 1
ATOM 1904 C CA . ILE A 1 235 ? -6.330 12.339 -1.243 1.00 95.19 235 ILE A CA 1
ATOM 1905 C C . ILE A 1 235 ? -5.443 11.851 -0.093 1.00 95.19 235 ILE A C 1
ATOM 1907 O O . ILE A 1 235 ? -5.877 11.858 1.052 1.00 95.19 235 ILE A O 1
ATOM 1911 N N . VAL A 1 236 ? -4.192 11.475 -0.375 1.00 95.19 236 VAL A N 1
ATOM 1912 C CA . VAL A 1 236 ? -3.243 11.003 0.647 1.00 95.19 236 VAL A CA 1
ATOM 1913 C C . VAL A 1 236 ? -2.953 12.079 1.694 1.00 95.19 236 VAL A C 1
ATOM 1915 O O . VAL A 1 236 ? -2.929 11.761 2.880 1.00 95.19 236 VAL A O 1
ATOM 1918 N N . LEU A 1 237 ? -2.814 13.347 1.296 1.00 94.50 237 LEU A N 1
ATOM 1919 C CA . LEU A 1 237 ? -2.686 14.458 2.246 1.00 94.50 237 LEU A CA 1
ATOM 1920 C C . LEU A 1 237 ? -3.917 14.584 3.157 1.00 94.50 237 LEU A C 1
ATOM 1922 O O . LEU A 1 237 ? -3.769 14.736 4.368 1.00 94.50 237 LEU A O 1
ATOM 1926 N N . GLY A 1 238 ? -5.125 14.465 2.599 1.00 93.50 238 GLY A N 1
ATOM 1927 C CA . GLY A 1 238 ? -6.362 14.464 3.383 1.00 93.50 238 GLY A CA 1
ATOM 1928 C C . GLY A 1 238 ? -6.434 13.295 4.371 1.00 93.50 238 GLY A C 1
ATOM 1929 O O . GLY A 1 238 ? -6.776 13.488 5.535 1.00 93.50 238 GLY A O 1
ATOM 1930 N N . LEU A 1 239 ? -6.045 12.091 3.943 1.00 94.19 239 LEU A N 1
ATOM 1931 C CA . LEU A 1 239 ? -5.998 10.914 4.817 1.00 94.19 239 LEU A CA 1
ATOM 1932 C C . LEU A 1 239 ? -4.968 11.065 5.939 1.00 94.19 239 LEU A C 1
ATOM 1934 O O . LEU A 1 239 ? -5.240 10.677 7.074 1.00 94.19 239 LEU A O 1
ATOM 1938 N N . MET A 1 240 ? -3.808 11.656 5.647 1.00 93.81 240 MET A N 1
ATOM 1939 C CA . MET A 1 240 ? -2.803 11.968 6.661 1.00 93.81 240 MET A CA 1
ATOM 1940 C C . MET A 1 240 ? -3.365 12.925 7.715 1.00 93.81 240 MET A C 1
ATOM 1942 O O . MET A 1 240 ? -3.222 12.669 8.908 1.00 93.81 240 MET A O 1
ATOM 1946 N N . PHE A 1 241 ? -4.059 13.981 7.284 1.00 92.88 241 PHE A N 1
ATOM 1947 C CA . PHE A 1 241 ? -4.708 14.926 8.191 1.00 92.88 241 PHE A CA 1
ATOM 1948 C C . PHE A 1 241 ? -5.753 14.245 9.088 1.00 92.88 241 PHE A C 1
ATOM 1950 O O . PHE A 1 241 ? -5.723 14.429 10.303 1.00 92.88 241 PHE A O 1
ATOM 1957 N N . ILE A 1 242 ? -6.613 13.391 8.520 1.00 90.69 242 ILE A N 1
ATOM 1958 C CA . ILE A 1 242 ? -7.595 12.604 9.287 1.00 90.69 242 ILE A CA 1
ATOM 1959 C C . ILE A 1 242 ? -6.893 11.697 10.305 1.00 90.69 242 ILE A C 1
ATOM 1961 O O . ILE A 1 242 ? -7.292 11.653 11.465 1.00 90.69 242 ILE A O 1
ATOM 1965 N N . THR A 1 243 ? -5.825 11.009 9.897 1.00 89.69 243 THR A N 1
ATOM 1966 C CA . THR A 1 243 ? -5.069 10.097 10.771 1.00 89.69 243 THR A CA 1
ATOM 1967 C C . THR A 1 243 ? -4.484 10.838 11.976 1.00 89.69 243 THR A C 1
ATOM 1969 O O . THR A 1 243 ? -4.572 10.361 13.106 1.00 89.69 243 THR A O 1
ATOM 1972 N N . ILE A 1 244 ? -3.931 12.034 11.754 1.00 89.38 244 ILE A N 1
ATOM 1973 C CA . ILE A 1 244 ? -3.394 12.885 12.823 1.00 89.38 244 ILE A CA 1
ATOM 1974 C C . ILE A 1 244 ? -4.512 13.372 13.749 1.00 89.38 244 ILE A C 1
ATOM 1976 O O . ILE A 1 244 ? -4.361 13.294 14.966 1.00 89.38 244 ILE A O 1
ATOM 1980 N N . LEU A 1 245 ? -5.639 13.839 13.198 1.00 87.38 245 LEU A N 1
ATOM 1981 C CA . LEU A 1 245 ? -6.786 14.283 13.995 1.00 87.38 245 LEU A CA 1
ATOM 1982 C C . LEU A 1 245 ? -7.320 13.172 14.901 1.00 87.38 245 LEU A C 1
ATOM 1984 O O . LEU A 1 245 ? -7.528 13.401 16.089 1.00 87.38 245 LEU A O 1
ATOM 1988 N N . VAL A 1 246 ? -7.495 11.964 14.362 1.00 84.00 246 VAL A N 1
ATOM 1989 C CA . VAL A 1 246 ? -7.925 10.796 15.142 1.00 84.00 246 VAL A CA 1
ATOM 1990 C C . VAL A 1 246 ? -6.926 10.506 16.263 1.00 84.00 246 VAL A C 1
ATOM 1992 O O . VAL A 1 246 ? -7.330 10.322 17.410 1.00 84.00 246 VAL A O 1
ATOM 1995 N N . GLY A 1 247 ? -5.625 10.544 15.965 1.00 80.06 247 GLY A N 1
ATOM 1996 C CA . GLY A 1 247 ? -4.573 10.391 16.969 1.00 80.06 247 GLY A CA 1
ATOM 1997 C C . GLY A 1 247 ? -4.645 11.424 18.096 1.00 80.06 247 GLY A C 1
ATOM 1998 O O . GLY A 1 247 ? -4.529 11.069 19.268 1.00 80.06 247 GLY A O 1
ATOM 1999 N N . LEU A 1 248 ? -4.887 12.694 17.757 1.00 82.75 248 LEU A N 1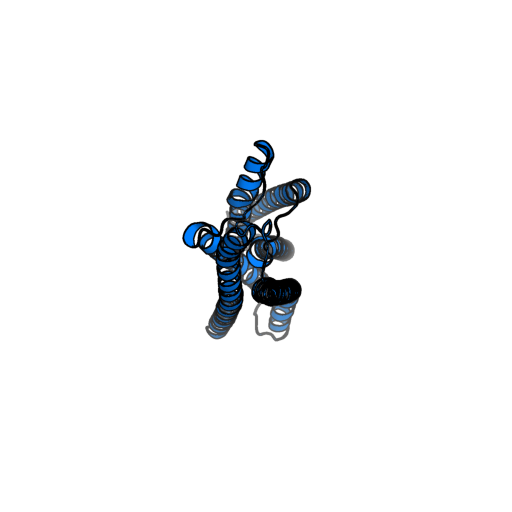
ATOM 2000 C CA . LEU A 1 248 ? -5.038 13.775 18.733 1.00 82.75 248 LEU A CA 1
ATOM 2001 C C . LEU A 1 248 ? -6.268 13.584 19.621 1.00 82.75 248 LEU A C 1
ATOM 2003 O O . LEU A 1 248 ? -6.173 13.795 20.826 1.00 82.75 248 LEU A O 1
ATOM 2007 N N . VAL A 1 249 ? -7.399 13.157 19.056 1.00 80.88 249 VAL A N 1
ATOM 2008 C CA . VAL A 1 249 ? -8.622 12.870 19.825 1.00 80.88 249 VAL A CA 1
ATOM 2009 C C . VAL A 1 249 ? -8.386 11.730 20.816 1.00 80.88 249 VAL A C 1
ATOM 2011 O O . VAL A 1 249 ? -8.750 11.844 21.989 1.00 80.88 249 VAL A O 1
ATOM 2014 N N . VAL A 1 250 ? -7.730 10.652 20.376 1.00 75.81 250 VAL A N 1
ATOM 2015 C CA . VAL A 1 250 ? -7.384 9.514 21.243 1.00 75.81 250 VAL A CA 1
ATOM 2016 C C . VAL A 1 250 ? -6.437 9.947 22.364 1.00 75.81 250 VAL A C 1
ATOM 2018 O O . VAL A 1 250 ? -6.657 9.587 23.520 1.00 75.81 250 VAL A O 1
ATOM 2021 N N . TYR A 1 251 ? -5.424 10.760 22.051 1.00 74.31 251 TYR A N 1
ATOM 2022 C CA . TYR A 1 251 ? -4.486 11.282 23.044 1.00 74.31 251 TYR A CA 1
ATOM 2023 C C . TYR A 1 251 ? -5.161 12.227 24.047 1.00 74.31 251 TYR A C 1
ATOM 2025 O O . TYR A 1 251 ? -5.004 12.054 25.253 1.00 74.31 251 TYR A O 1
ATOM 2033 N N . ALA A 1 252 ? -5.968 13.183 23.583 1.00 75.25 252 ALA A N 1
ATOM 2034 C CA . ALA A 1 252 ? -6.690 14.109 24.455 1.00 75.25 252 ALA A CA 1
ATOM 2035 C C . ALA A 1 252 ? -7.656 13.381 25.403 1.00 75.25 252 ALA A C 1
ATOM 2037 O O . ALA A 1 252 ? -7.806 13.782 26.550 1.00 75.25 252 ALA A O 1
ATOM 2038 N N . SER A 1 253 ? -8.252 12.274 24.952 1.00 68.38 253 SER A N 1
ATOM 2039 C CA . SER A 1 253 ? -9.135 11.435 25.775 1.00 68.38 253 SER A CA 1
ATOM 2040 C C . SER A 1 253 ? -8.386 10.586 26.814 1.00 68.38 253 SER A C 1
ATOM 2042 O O . SER A 1 253 ? -9.019 9.976 27.676 1.00 68.38 253 SER A O 1
ATOM 2044 N N . SER A 1 254 ? -7.055 10.499 26.717 1.00 61.50 254 SER A N 1
ATOM 2045 C CA . SER A 1 254 ? -6.203 9.731 27.638 1.00 61.50 254 SER A CA 1
ATOM 2046 C C . SER A 1 254 ? -5.655 10.538 28.818 1.00 61.50 254 SER A C 1
ATOM 2048 O O . SER A 1 254 ? -5.176 9.938 29.779 1.00 61.50 254 SER A O 1
ATOM 2050 N N . ILE A 1 255 ? -5.766 11.868 28.756 1.00 58.91 255 ILE A N 1
ATOM 2051 C CA . ILE A 1 255 ? -5.464 12.814 29.842 1.00 58.91 255 ILE A CA 1
ATOM 2052 C C . ILE A 1 255 ? -6.732 12.997 30.694 1.00 58.91 255 ILE A C 1
ATOM 2054 O O . ILE A 1 255 ? -6.630 13.076 31.935 1.00 58.91 255 ILE A O 1
#

Secondary structure (DSSP, 8-state):
--HHHHHHHHHHHHHHHHHHHHHHHHHHHHHHHHHHHHHHHHHHTS---S---HHHHHHHHHHHHHHHHHHHHHHHHHHHHHHHHHHHHHHHHHHHHHHHHHHHHHHHTTSSS-HHHHHHHHHHHHHHHHHHHHHHHHIIIIIS----------HHHHHHHHHHHTHHHHHHHHHHHHHHHHHHSPPPTTS-HHHHHHHHHHHHHHHHHHHHHHHHHHTS-----HHHHHHHHHHHHHHHHHHHHHHHHHHHTT-

Foldseek 3Di:
DCVVVVVLVVVVVVVVVVLVVLVVVVVVLVVVVVVVVVVVVVVVPDDPPDDDDPVRVVVVVVVVVVVVVVVVVNVVVVVVSLVVLVVVLVVLVVCLVVQLVVLVVCVVVVVDPDPLLSLLVLLLSLLVLLLVLLVLLCCCCPVVVPDPDDDDDDPVVVVLVVCLSPVVSVLLNVLSVLLNVVSPDDFDPQDDPVNSVVLSVLSSVLSSVSSSVSCCVRPVVDDDDSVVSVVVSVVSVVSSVVSVVSVVVRVVSND

Organism: Enterococcus faecalis (NCBI:txid1351)

Radius of gyration: 25.02 Å; chains: 1; bounding box: 47×41×85 Å

Sequence (255 aa):
MVEPILSLASAVITLITTIFGIIQDKKSLEKKQEIKNIQLQKISDISTSGDNSSINIMAMQIQDSILIRKYQEEQIENQLFLENLGRLSAYNKCFLVLCPVVILALFFAEKISSLTIALQTCTIIVSSFAISLYFRYMFYRYVLKIKIRGREMDLASRMIRAVEFTVFPLLLLIISILNLFFSLIKYPSKIDENSLYIILVVAYFISAYVEFLLFNFVVAGNIWSIKIFLKKFFIVLGLMFITILVGLVVYASSI

pLDDT: mean 70.69, std 17.53, range [30.97, 95.19]